Protein 2X49 (pdb70)

InterPro domains:
  IPR001712 Type III secretion system FHIPEP [PF00771] (24-676)
  IPR001712 Type III secretion system FHIPEP [PIRSF005419] (7-684)
  IPR001712 Type III secretion system FHIPEP [PR00949] (31-44)
  IPR001712 Type III secretion system FHIPEP [PR00949] (68-87)
  IPR001712 Type III secretion system FHIPEP [PR00949] (130-146)
  IPR001712 Type III secretion system FHIPEP [PR00949] (149-167)
  IPR001712 Type III secretion system FHIPEP [PR00949] (179-196)
  IPR001712 Type III secretion system FHIPEP [PR00949] (230-244)
  IPR001712 Type III secretion system FHIPEP [PTHR30161] (7-685)
  IPR006302 Type III secretion protein HrcV [TIGR01399] (12-685)
  IPR025505 FHIPEP conserved site [PS00994] (135-158)
  IPR042193 FHIPEP, domain 3 [G3DSA:1.10.8.540] (497-586)
  IPR042194 FHIPEP, domain 1 [G3DSA:3.40.30.60] (357-496)
  IPR042196 FHIPEP, domain 4 [G3DSA:3.40.50.12790] (587-685)

Structure (mmCIF, N/CA/C/O backbone):
data_2X49
#
_entry.id   2X49
#
_cell.length_a   44.991
_cell.length_b   57.413
_cell.length_c   113.870
_cell.angle_alpha   90.00
_cell.angle_beta   90.00
_cell.angle_gamma   90.00
#
_symmetry.space_group_name_H-M   'P 21 21 21'
#
loop_
_entity.id
_entity.type
_entity.pdbx_description
1 polymer 'INVASION PROTEIN INVA'
2 non-polymer 'MERCURY (II) ION'
3 non-polymer 'CALCIUM ION'
4 non-polymer DI(HYDROXYETHYL)ETHER
5 water water
#
loop_
_atom_site.group_PDB
_atom_site.id
_atom_site.type_symbol
_atom_site.label_atom_id
_atom_site.label_alt_id
_atom_site.label_comp_id
_atom_site.label_asym_id
_atom_site.label_entity_id
_atom_site.label_seq_id
_atom_site.pdbx_PDB_ins_code
_atom_site.Cartn_x
_atom_site.Cartn_y
_atom_site.Cartn_z
_atom_site.occupancy
_atom_site.B_iso_or_equiv
_atom_site.auth_seq_id
_atom_site.auth_comp_id
_atom_site.auth_asym_id
_atom_site.auth_atom_id
_atom_site.pdbx_PDB_model_num
ATOM 1 N N . GLY A 1 1 ? 43.013 73.029 14.040 1.00 22.38 353 GLY A N 1
ATOM 2 C CA . GLY A 1 1 ? 42.365 71.699 13.981 1.00 21.86 353 GLY A CA 1
ATOM 3 C C . GLY A 1 1 ? 41.373 71.594 12.852 1.00 21.49 353 GLY A C 1
ATOM 4 O O . GLY A 1 1 ? 40.801 72.570 12.347 1.00 22.75 353 GLY A O 1
ATOM 5 N N . SER A 1 2 ? 41.240 70.360 12.431 1.00 21.06 354 SER A N 1
ATOM 6 C CA . SER A 1 2 ? 40.198 69.959 11.513 1.00 20.41 354 SER A CA 1
ATOM 7 C C . SER A 1 2 ? 39.378 68.875 12.144 1.00 20.02 354 SER A C 1
ATOM 8 O O . SER A 1 2 ? 39.659 68.383 13.226 1.00 19.85 354 SER A O 1
ATOM 11 N N . HIS A 1 3 ? 38.356 68.529 11.395 1.00 19.70 355 HIS A N 1
ATOM 12 C CA . HIS A 1 3 ? 37.355 67.544 11.825 1.00 20.29 355 HIS A CA 1
ATOM 13 C C . HIS A 1 3 ? 38.013 66.208 12.155 1.00 21.17 355 HIS A C 1
ATOM 14 O O . HIS A 1 3 ? 37.551 65.429 13.006 1.00 21.17 355 HIS A O 1
ATOM 21 N N . MET A 1 4 ? 39.125 65.982 11.484 1.00 22.19 356 MET A N 1
ATOM 22 C CA . MET A 1 4 ? 39.828 64.680 11.566 1.00 23.59 356 MET A CA 1
ATOM 23 C C . MET A 1 4 ? 40.214 64.349 12.983 1.00 22.94 356 MET A C 1
ATOM 24 O O . MET A 1 4 ? 40.292 63.187 13.387 1.00 24.20 356 MET A O 1
ATOM 29 N N . THR A 1 5 ? 40.499 65.410 13.712 1.00 22.23 357 THR A N 1
ATOM 30 C CA . THR A 1 5 ? 40.905 65.309 15.119 1.00 22.25 357 THR A CA 1
ATOM 31 C C . THR A 1 5 ? 39.733 65.655 16.020 1.00 22.05 357 THR A C 1
ATOM 32 O O . THR A 1 5 ? 39.448 64.971 16.998 1.00 21.68 357 THR A O 1
ATOM 36 N N . GLU A 1 6 ? 39.041 66.702 15.607 1.00 21.45 358 GLU A N 1
ATOM 37 C CA . GLU A 1 6 ? 38.129 67.466 16.476 1.00 21.75 358 GLU A CA 1
ATOM 38 C C . GLU A 1 6 ? 36.834 66.733 16.799 1.00 22.25 358 GLU A C 1
ATOM 39 O O . GLU A 1 6 ? 36.156 67.054 17.760 1.00 23.41 358 GLU A O 1
ATOM 45 N N . THR A 1 7 ? 36.501 65.747 15.993 1.00 22.01 359 THR A N 1
ATOM 46 C CA . THR A 1 7 ? 35.177 65.112 16.108 1.00 21.99 359 THR A CA 1
ATOM 47 C C . THR A 1 7 ? 35.249 63.701 16.635 1.00 21.88 359 THR A C 1
ATOM 48 O O . THR A 1 7 ? 34.231 63.034 16.817 1.00 21.84 359 THR A O 1
ATOM 52 N N . VAL A 1 8 ? 36.477 63.268 16.881 1.00 20.78 360 VAL A N 1
ATOM 53 C CA . VAL A 1 8 ? 36.745 61.858 17.166 1.00 21.77 360 VAL A CA 1
ATOM 54 C C . VAL A 1 8 ? 37.699 61.629 18.341 1.00 20.21 360 VAL A C 1
ATOM 55 O O . VAL A 1 8 ? 38.809 61.148 18.153 1.00 21.54 360 VAL A O 1
ATOM 59 N N . PRO A 1 9 ? 37.252 61.896 19.562 1.00 20.36 361 PRO A N 1
ATOM 60 C CA . PRO A 1 9 ? 38.190 61.683 20.696 1.00 19.97 361 PRO A CA 1
ATOM 61 C C . PRO A 1 9 ? 38.607 60.271 20.966 1.00 18.06 361 PRO A C 1
ATOM 62 O O . PRO A 1 9 ? 37.907 59.311 20.705 1.00 17.09 361 PRO A O 1
ATOM 66 N N . LEU A 1 10 ? 39.810 60.173 21.462 1.00 17.73 362 LEU A N 1
ATOM 67 C CA . LEU A 1 10 ? 40.353 58.904 21.929 1.00 17.01 362 LEU A CA 1
ATOM 68 C C . LEU A 1 10 ? 39.853 58.697 23.340 1.00 16.78 362 LEU A C 1
ATOM 69 O O . LEU A 1 10 ? 39.680 59.655 24.071 1.00 18.49 362 LEU A O 1
ATOM 74 N N . ILE A 1 11 ? 39.616 57.452 23.727 1.00 15.31 363 ILE A N 1
ATOM 75 C CA . ILE A 1 11 ? 39.151 57.148 25.086 1.00 14.94 363 ILE A CA 1
ATOM 76 C C . ILE A 1 11 ? 40.094 56.116 25.674 1.00 15.92 363 ILE A C 1
ATOM 77 O O . ILE A 1 11 ? 40.442 55.151 25.021 1.00 15.97 363 ILE A O 1
ATOM 82 N N . LEU A 1 12 ? 40.567 56.393 26.879 1.00 16.00 364 LEU A N 1
ATOM 83 C CA . LEU A 1 12 ? 41.322 55.394 27.666 1.00 17.52 364 LEU A CA 1
ATOM 84 C C . LEU A 1 12 ? 40.455 54.942 28.823 1.00 17.27 364 LEU A C 1
ATOM 85 O O . LEU A 1 12 ? 40.042 55.735 29.638 1.00 17.97 364 LEU A O 1
ATOM 90 N N . LEU A 1 13 ? 40.144 53.672 28.847 1.00 15.96 365 LEU A N 1
ATOM 91 C CA . LEU A 1 13 ? 39.437 53.085 30.020 1.00 16.48 365 LEU A CA 1
ATOM 92 C C . LEU A 1 13 ? 40.552 52.718 31.006 1.00 16.43 365 LEU A C 1
ATOM 93 O O . LEU A 1 13 ? 41.498 52.045 30.674 1.00 17.89 365 LEU A O 1
ATOM 98 N N . VAL A 1 14 ? 40.403 53.222 32.224 1.00 16.47 366 VAL A N 1
ATOM 99 C CA . VAL A 1 14 ? 41.387 53.072 33.305 1.00 17.65 366 VAL A CA 1
ATOM 100 C C . VAL A 1 14 ? 40.709 52.522 34.562 1.00 16.79 366 VAL A C 1
ATOM 101 O O . VAL A 1 14 ? 39.512 52.606 34.719 1.00 16.98 366 VAL A O 1
ATOM 105 N N . PRO A 1 15 ? 41.511 51.945 35.451 1.00 16.17 367 PRO A N 1
ATOM 106 C CA . PRO A 1 15 ? 40.909 51.528 36.714 1.00 16.20 367 PRO A CA 1
ATOM 107 C C . PRO A 1 15 ? 40.522 52.711 37.577 1.00 15.39 367 PRO A C 1
ATOM 108 O O . PRO A 1 15 ? 41.247 53.655 37.705 1.00 16.72 367 PRO A O 1
ATOM 112 N N . LYS A 1 16 ? 39.345 52.591 38.152 1.00 17.42 368 LYS A N 1
ATOM 113 C CA . LYS A 1 16 ? 38.836 53.575 39.107 1.00 17.28 368 LYS A CA 1
ATOM 114 C C . LYS A 1 16 ? 39.878 53.895 40.174 1.00 17.18 368 LYS A C 1
ATOM 115 O O . LYS A 1 16 ? 40.096 55.053 40.537 1.00 16.15 368 LYS A O 1
ATOM 121 N N . SER A 1 17 ? 40.569 52.843 40.578 1.00 18.02 369 SER A N 1
ATOM 122 C CA . SER A 1 17 ? 41.615 52.924 41.614 1.00 17.99 369 SER A CA 1
ATOM 123 C C . SER A 1 17 ? 42.848 53.704 41.226 1.00 17.08 369 SER A C 1
ATOM 124 O O . SER A 1 17 ? 43.647 54.043 42.095 1.00 18.35 369 SER A O 1
ATOM 127 N N . ARG A 1 18 ? 43.023 53.941 39.926 1.00 16.86 370 ARG A N 1
ATOM 128 C CA . ARG A 1 18 ? 44.205 54.656 39.405 1.00 16.24 370 ARG A CA 1
ATOM 129 C C . ARG A 1 18 ? 43.877 56.024 38.811 1.00 16.79 370 ARG A C 1
ATOM 130 O O . ARG A 1 18 ? 44.759 56.794 38.467 1.00 16.73 370 ARG A O 1
ATOM 138 N N . ARG A 1 19 ? 42.591 56.310 38.688 1.00 16.38 371 ARG A N 1
ATOM 139 C CA . ARG A 1 19 ? 42.121 57.506 37.940 1.00 17.74 371 ARG A CA 1
ATOM 140 C C . ARG A 1 19 ? 42.723 58.797 38.481 1.00 16.98 371 ARG A C 1
ATOM 141 O O . ARG A 1 19 ? 43.230 59.657 37.715 1.00 17.75 371 ARG A O 1
ATOM 149 N N . GLU A 1 20 ? 42.680 58.948 39.791 1.00 16.94 372 GLU A N 1
ATOM 150 C CA . GLU A 1 20 ? 43.123 60.214 40.408 1.00 16.52 372 GLU A CA 1
ATOM 151 C C . GLU A 1 20 ? 44.627 60.397 40.136 1.00 16.59 372 GLU A C 1
ATOM 152 O O . GLU A 1 20 ? 45.092 61.480 39.812 1.00 16.08 372 GLU A O 1
ATOM 158 N N . ASP A 1 21 ? 45.372 59.320 40.284 1.00 16.11 373 ASP A N 1
ATOM 159 C CA . ASP A 1 21 ? 46.837 59.365 40.061 1.00 16.21 373 ASP A CA 1
ATOM 160 C C . ASP A 1 21 ? 47.212 59.674 38.612 1.00 16.21 373 ASP A C 1
ATOM 161 O O . ASP A 1 21 ? 48.160 60.374 38.370 1.00 17.69 373 ASP A O 1
ATOM 166 N N . LEU A 1 22 ? 46.374 59.221 37.688 1.00 17.09 374 LEU A N 1
ATOM 167 C CA . LEU A 1 22 ? 46.623 59.388 36.239 1.00 15.34 374 LEU A CA 1
ATOM 168 C C . LEU A 1 22 ? 46.264 60.800 35.827 1.00 17.77 374 LEU A C 1
ATOM 169 O O . LEU A 1 22 ? 46.953 61.444 35.027 1.00 18.61 374 LEU A O 1
ATOM 174 N N . GLU A 1 23 ? 45.280 61.337 36.489 1.00 17.39 375 GLU A N 1
ATOM 175 C CA . GLU A 1 23 ? 45.020 62.772 36.394 1.00 17.72 375 GLU A CA 1
ATOM 176 C C . GLU A 1 23 ? 46.162 63.626 36.909 1.00 17.71 375 GLU A C 1
ATOM 177 O O . GLU A 1 23 ? 46.540 64.649 36.322 1.00 17.47 375 GLU A O 1
ATOM 183 N N . LYS A 1 24 ? 46.688 63.245 38.067 1.00 17.08 376 LYS A N 1
ATOM 184 C CA . LYS A 1 24 ? 47.761 64.035 38.670 1.00 17.57 376 LYS A CA 1
ATOM 185 C C . LYS A 1 24 ? 49.002 64.006 37.821 1.00 16.50 376 LYS A C 1
ATOM 186 O O . LYS A 1 24 ? 49.762 64.967 37.781 1.00 17.10 376 LYS A O 1
ATOM 192 N N . ALA A 1 25 ? 49.172 62.869 37.172 1.00 17.18 377 ALA A N 1
ATOM 193 C CA . ALA A 1 25 ? 50.358 62.617 36.306 1.00 17.03 377 ALA A CA 1
ATOM 194 C C . ALA A 1 25 ? 50.186 63.263 34.934 1.00 16.92 377 ALA A C 1
ATOM 195 O O . ALA A 1 25 ? 51.091 63.317 34.129 1.00 17.28 377 ALA A O 1
ATOM 197 N N . GLN A 1 26 ? 49.020 63.817 34.730 1.00 16.88 378 GLN A N 1
ATOM 198 C CA . GLN A 1 26 ? 48.646 64.460 33.452 1.00 17.84 378 GLN A CA 1
ATOM 199 C C . GLN A 1 26 ? 48.834 63.538 32.251 1.00 17.43 378 GLN A C 1
ATOM 200 O O . GLN A 1 26 ? 49.351 63.954 31.182 1.00 16.64 378 GLN A O 1
ATOM 206 N N . LEU A 1 27 ? 48.392 62.315 32.432 1.00 18.17 379 LEU A N 1
ATOM 207 C CA . LEU A 1 27 ? 48.436 61.271 31.386 1.00 20.11 379 LEU A CA 1
ATOM 208 C C . LEU A 1 27 ? 47.960 61.804 30.047 1.00 19.75 379 LEU A C 1
ATOM 209 O O . LEU A 1 27 ? 48.642 61.660 29.029 1.00 18.85 379 LEU A O 1
ATOM 214 N N . ALA A 1 28 ? 46.776 62.376 30.048 1.00 19.38 380 ALA A N 1
ATOM 215 C CA . ALA A 1 28 ? 46.119 62.726 28.752 1.00 18.35 380 ALA A CA 1
ATOM 216 C C . ALA A 1 28 ? 46.905 63.792 28.025 1.00 18.78 380 ALA A C 1
ATOM 217 O O . ALA A 1 28 ? 47.192 63.705 26.805 1.00 17.69 380 ALA A O 1
ATOM 219 N N . GLU A 1 29 ? 47.330 64.765 28.801 1.00 19.15 381 GLU A N 1
ATOM 220 C CA . GLU A 1 29 ? 47.966 65.985 28.267 1.00 20.56 381 GLU A CA 1
ATOM 221 C C . GLU A 1 29 ? 49.359 65.636 27.776 1.00 21.18 381 GLU A C 1
ATOM 222 O O . GLU A 1 29 ? 49.797 66.076 26.708 1.00 21.09 381 GLU A O 1
ATOM 228 N N . ARG A 1 30 ? 49.998 64.757 28.533 1.00 19.88 382 ARG A N 1
ATOM 229 C CA . ARG A 1 30 ? 51.387 64.368 28.231 1.00 21.14 382 ARG A CA 1
ATOM 230 C C . ARG A 1 30 ? 51.451 63.432 27.005 1.00 19.97 382 ARG A C 1
ATOM 231 O O . ARG A 1 30 ? 52.379 63.496 26.180 1.00 20.28 382 ARG A O 1
ATOM 239 N N . LEU A 1 31 ? 50.443 62.585 26.878 1.00 18.65 383 LEU A N 1
ATOM 240 C CA . LEU A 1 31 ? 50.297 61.728 25.679 1.00 19.24 383 LEU A CA 1
ATOM 241 C C . LEU A 1 31 ? 50.246 62.604 24.439 1.00 19.08 383 LEU A C 1
ATOM 242 O O . LEU A 1 31 ? 50.932 62.344 23.425 1.00 18.19 383 LEU A O 1
ATOM 247 N N . ARG A 1 32 ? 49.437 63.642 24.524 1.00 17.87 384 ARG A N 1
ATOM 248 C CA . ARG A 1 32 ? 49.204 64.529 23.358 1.00 17.20 384 ARG A CA 1
ATOM 249 C C . ARG A 1 32 ? 50.432 65.336 23.053 1.00 16.90 384 ARG A C 1
ATOM 250 O O . ARG A 1 32 ? 50.848 65.427 21.894 1.00 16.91 384 ARG A O 1
ATOM 258 N N . SER A 1 33 ? 51.062 65.875 24.072 1.00 16.89 385 SER A N 1
ATOM 259 C CA . SER A 1 33 ? 52.204 66.748 23.822 1.00 16.67 385 SER A CA 1
ATOM 260 C C . SER A 1 33 ? 53.388 65.965 23.314 1.00 16.27 385 SER A C 1
ATOM 261 O O . SER A 1 33 ? 54.093 66.387 22.376 1.00 14.89 385 SER A O 1
ATOM 264 N N . GLN A 1 34 ? 53.613 64.811 23.925 1.00 14.89 386 GLN A N 1
ATOM 265 C CA . GLN A 1 34 ? 54.782 63.965 23.575 1.00 15.33 386 GLN A CA 1
ATOM 266 C C . GLN A 1 34 ? 54.627 63.355 22.180 1.00 13.15 386 GLN A C 1
ATOM 267 O O . GLN A 1 34 ? 55.605 63.227 21.438 1.00 14.19 386 GLN A O 1
ATOM 273 N N . PHE A 1 35 ? 53.393 63.015 21.810 1.00 13.73 387 PHE A N 1
ATOM 274 C CA . PHE A 1 35 ? 53.162 62.376 20.532 1.00 14.23 387 PHE A CA 1
ATOM 275 C C . PHE A 1 35 ? 53.504 63.381 19.458 1.00 15.28 387 PHE A C 1
ATOM 276 O O . PHE A 1 35 ? 54.109 63.056 18.454 1.00 15.21 387 PHE A O 1
ATOM 284 N N . PHE A 1 36 ? 53.106 64.610 19.698 1.00 15.15 388 PHE A N 1
ATOM 285 C CA . PHE A 1 36 ? 53.387 65.744 18.752 1.00 16.28 388 PHE A CA 1
ATOM 286 C C . PHE A 1 36 ? 54.894 65.931 18.565 1.00 16.47 388 PHE A C 1
ATOM 287 O O . PHE A 1 36 ? 55.425 66.089 17.447 1.00 16.49 388 PHE A O 1
ATOM 295 N N . ILE A 1 37 ? 55.590 65.862 19.668 1.00 14.36 389 ILE A N 1
ATOM 296 C CA . ILE A 1 37 ? 57.069 66.004 19.641 1.00 14.44 389 ILE A CA 1
ATOM 297 C C . ILE A 1 37 ? 57.686 64.898 18.833 1.00 14.03 389 ILE A C 1
ATOM 298 O O . ILE A 1 37 ? 58.536 65.099 17.966 1.00 14.11 389 ILE A O 1
ATOM 303 N N . ASP A 1 38 ? 57.185 63.708 19.106 1.00 13.68 390 ASP A N 1
ATOM 304 C CA . ASP A 1 38 ? 57.812 62.447 18.644 1.00 14.38 390 ASP A CA 1
ATOM 305 C C . ASP A 1 38 ? 57.524 62.157 17.177 1.00 14.83 390 ASP A C 1
ATOM 306 O O . ASP A 1 38 ? 58.347 61.573 16.473 1.00 17.64 390 ASP A O 1
ATOM 311 N N . TYR A 1 39 ? 56.340 62.533 16.741 1.00 15.14 391 TYR A N 1
ATOM 312 C CA . TYR A 1 39 ? 55.836 62.157 15.402 1.00 16.59 391 TYR A CA 1
ATOM 313 C C . TYR A 1 39 ? 55.454 63.316 14.485 1.00 16.37 391 TYR A C 1
ATOM 314 O O . TYR A 1 39 ? 55.296 63.117 13.254 1.00 16.22 391 TYR A O 1
ATOM 323 N N . GLY A 1 40 ? 55.290 64.490 15.044 1.00 16.37 392 GLY A N 1
ATOM 324 C CA . GLY A 1 40 ? 55.029 65.696 14.273 1.00 17.75 392 GLY A CA 1
ATOM 325 C C . GLY A 1 40 ? 53.604 65.946 13.885 1.00 19.32 392 GLY A C 1
ATOM 326 O O . GLY A 1 40 ? 53.314 66.833 13.081 1.00 20.34 392 GLY A O 1
ATOM 327 N N . VAL A 1 41 ? 52.727 65.170 14.472 1.00 18.89 393 VAL A N 1
ATOM 328 C CA . VAL A 1 41 ? 51.275 65.359 14.250 1.00 18.92 393 VAL A CA 1
ATOM 329 C C . VAL A 1 41 ? 50.510 65.341 15.556 1.00 18.11 393 VAL A C 1
ATOM 330 O O . VAL A 1 41 ? 50.953 64.851 16.593 1.00 20.25 393 VAL A O 1
ATOM 334 N N . ARG A 1 42 ? 49.323 65.892 15.476 1.00 17.94 394 ARG A N 1
ATOM 335 C CA . ARG A 1 42 ? 48.494 66.109 16.661 1.00 18.47 394 ARG A CA 1
ATOM 336 C C . ARG A 1 42 ? 47.488 64.999 16.819 1.00 18.26 394 ARG A C 1
ATOM 337 O O . ARG A 1 42 ? 46.876 64.548 15.850 1.00 19.49 394 ARG A O 1
ATOM 345 N N . LEU A 1 43 ? 47.379 64.515 18.051 1.00 16.25 395 LEU A N 1
ATOM 346 C CA . LEU A 1 43 ? 46.265 63.594 18.363 1.00 15.73 395 LEU A CA 1
ATOM 347 C C . LEU A 1 43 ? 44.967 64.304 18.651 1.00 16.12 395 LEU A C 1
ATOM 348 O O . LEU A 1 43 ? 44.959 65.471 18.986 1.00 16.55 395 LEU A O 1
ATOM 353 N N . PRO A 1 44 ? 43.839 63.577 18.548 1.00 15.58 396 PRO A N 1
ATOM 354 C CA . PRO A 1 44 ? 42.593 64.105 19.070 1.00 15.78 396 PRO A CA 1
ATOM 355 C C . PRO A 1 44 ? 42.654 64.242 20.573 1.00 15.45 396 PRO A C 1
ATOM 356 O O . PRO A 1 44 ? 43.604 63.808 21.215 1.00 16.67 396 PRO A O 1
ATOM 360 N N . GLU A 1 45 ? 41.624 64.853 21.086 1.00 15.03 397 GLU A N 1
ATOM 361 C CA . GLU A 1 45 ? 41.423 64.904 22.559 1.00 16.33 397 GLU A CA 1
ATOM 362 C C . GLU A 1 45 ? 41.364 63.506 23.118 1.00 17.20 397 GLU A C 1
ATOM 363 O O . GLU A 1 45 ? 41.017 62.528 22.451 1.00 18.23 397 GLU A O 1
ATOM 369 N N . VAL A 1 46 ? 41.887 63.395 24.325 1.00 17.70 398 VAL A N 1
ATOM 370 C CA . VAL A 1 46 ? 41.966 62.140 25.045 1.00 17.70 398 VAL A CA 1
ATOM 371 C C . VAL A 1 46 ? 41.125 62.232 26.298 1.00 16.86 398 VAL A C 1
ATOM 372 O O . VAL A 1 46 ? 41.309 63.100 27.124 1.00 18.93 398 VAL A O 1
ATOM 376 N N . LEU A 1 47 ? 40.125 61.384 26.346 1.00 16.58 399 LEU A N 1
ATOM 377 C CA . LEU A 1 47 ? 39.177 61.292 27.480 1.00 14.72 399 LEU A CA 1
ATOM 378 C C . LEU A 1 47 ? 39.519 60.058 28.317 1.00 16.07 399 LEU A C 1
ATOM 379 O O . LEU A 1 47 ? 39.818 58.982 27.803 1.00 16.33 399 LEU A O 1
ATOM 384 N N . LEU A 1 48 ? 39.511 60.240 29.612 1.00 15.68 400 LEU A N 1
ATOM 385 C CA . LEU A 1 48 ? 39.606 59.095 30.564 1.00 16.53 400 LEU A CA 1
ATOM 386 C C . LEU A 1 48 ? 38.219 58.712 31.054 1.00 16.23 400 LEU A C 1
ATOM 387 O O . LEU A 1 48 ? 37.371 59.561 31.383 1.00 15.92 400 LEU A O 1
ATOM 392 N N . ARG A 1 49 ? 38.011 57.406 31.114 1.00 15.35 401 ARG A N 1
ATOM 393 C CA . ARG A 1 49 ? 36.756 56.816 31.596 1.00 15.88 401 ARG A CA 1
ATOM 394 C C . ARG A 1 49 ? 37.076 55.641 32.507 1.00 15.39 401 ARG A C 1
ATOM 395 O O . ARG A 1 49 ? 38.011 54.916 32.249 1.00 14.90 401 ARG A O 1
ATOM 403 N N . ASP A 1 50 ? 36.368 55.493 33.611 1.00 15.63 402 ASP A N 1
ATOM 404 C CA . ASP A 1 50 ? 36.647 54.326 34.456 1.00 15.50 402 ASP A CA 1
ATOM 405 C C . ASP A 1 50 ? 36.077 53.079 33.777 1.00 15.42 402 ASP A C 1
ATOM 406 O O . ASP A 1 50 ? 34.958 53.055 33.346 1.00 17.92 402 ASP A O 1
ATOM 411 N N . GLY A 1 51 ? 36.904 52.060 33.667 1.00 15.47 403 GLY A N 1
ATOM 412 C CA . GLY A 1 51 ? 36.492 50.792 33.045 1.00 16.35 403 GLY A CA 1
ATOM 413 C C . GLY A 1 51 ? 35.998 49.763 34.022 1.00 16.74 403 GLY A C 1
ATOM 414 O O . GLY A 1 51 ? 36.683 49.318 34.913 1.00 16.74 403 GLY A O 1
ATOM 415 N N . GLU A 1 52 ? 34.765 49.364 33.782 1.00 17.80 404 GLU A N 1
ATOM 416 C CA . GLU A 1 52 ? 34.144 48.317 34.562 1.00 19.02 404 GLU A CA 1
ATOM 417 C C . GLU A 1 52 ? 34.991 47.050 34.545 1.00 18.29 404 GLU A C 1
ATOM 418 O O . GLU A 1 52 ? 35.439 46.574 33.516 1.00 19.27 404 GLU A O 1
ATOM 424 N N . GLY A 1 53 ? 35.222 46.536 35.731 1.00 17.03 405 GLY A N 1
ATOM 425 C CA . GLY A 1 53 ? 35.919 45.267 35.905 1.00 17.57 405 GLY A CA 1
ATOM 426 C C . GLY A 1 53 ? 37.414 45.207 35.717 1.00 16.76 405 GLY A C 1
ATOM 427 O O . GLY A 1 53 ? 38.034 44.147 35.851 1.00 16.87 405 GLY A O 1
ATOM 428 N N . LEU A 1 54 ? 38.003 46.345 35.386 1.00 14.92 406 LEU A N 1
ATOM 429 C CA . LEU A 1 54 ? 39.463 46.401 35.214 1.00 15.54 406 LEU A CA 1
ATOM 430 C C . LEU A 1 54 ? 40.181 46.173 36.505 1.00 15.16 406 LEU A C 1
ATOM 431 O O . LEU A 1 54 ? 39.814 46.756 37.520 1.00 15.49 406 LEU A O 1
ATOM 436 N N . ASP A 1 55 ? 41.236 45.340 36.450 1.00 14.43 407 ASP A N 1
ATOM 437 C CA . ASP A 1 55 ? 42.180 45.212 37.580 1.00 14.79 407 ASP A CA 1
ATOM 438 C C . ASP A 1 55 ? 43.020 46.453 37.667 1.00 14.83 407 ASP A C 1
ATOM 439 O O . ASP A 1 55 ? 42.855 47.405 36.892 1.00 15.04 407 ASP A O 1
ATOM 444 N N . ASP A 1 56 ? 43.866 46.480 38.676 1.00 15.04 408 ASP A N 1
ATOM 445 C CA . ASP A 1 56 ? 44.561 47.753 39.002 1.00 14.59 408 ASP A CA 1
ATOM 446 C C . ASP A 1 56 ? 45.677 48.140 38.022 1.00 14.13 408 ASP A C 1
ATOM 447 O O . ASP A 1 56 ? 46.301 49.204 38.100 1.00 13.05 408 ASP A O 1
ATOM 452 N N . ASN A 1 57 ? 45.935 47.235 37.083 1.00 13.82 409 ASN A N 1
ATOM 453 C CA . ASN A 1 57 ? 47.123 47.321 36.212 1.00 13.16 409 ASN A CA 1
ATOM 454 C C . ASN A 1 57 ? 46.777 47.123 34.738 1.00 14.45 409 ASN A C 1
ATOM 455 O O . ASN A 1 57 ? 47.537 46.575 33.959 1.00 17.06 409 ASN A O 1
ATOM 460 N N . SER A 1 58 ? 45.568 47.517 34.423 1.00 14.63 410 SER A N 1
ATOM 461 C CA . SER A 1 58 ? 45.061 47.392 33.020 1.00 15.87 410 SER A CA 1
ATOM 462 C C . SER A 1 58 ? 44.543 48.706 32.469 1.00 16.33 410 SER A C 1
ATOM 463 O O . SER A 1 58 ? 43.918 49.496 33.173 1.00 16.05 410 SER A O 1
ATOM 466 N N . ILE A 1 59 ? 44.729 48.896 31.169 1.00 16.18 411 ILE A N 1
ATOM 467 C CA . ILE A 1 59 ? 44.236 50.087 30.428 1.00 17.27 411 ILE A CA 1
ATOM 468 C C . ILE A 1 59 ? 43.697 49.628 29.097 1.00 16.95 411 ILE A C 1
ATOM 469 O O . ILE A 1 59 ? 44.263 48.738 28.506 1.00 16.32 411 ILE A O 1
ATOM 474 N N . VAL A 1 60 ? 42.559 50.157 28.684 1.00 14.80 412 VAL A N 1
ATOM 475 C CA . VAL A 1 60 ? 42.044 49.935 27.322 1.00 15.37 412 VAL A CA 1
ATOM 476 C C . VAL A 1 60 ? 41.962 51.190 26.492 1.00 13.74 412 VAL A C 1
ATOM 477 O O . VAL A 1 60 ? 41.482 52.254 26.884 1.00 15.05 412 VAL A O 1
ATOM 481 N N . LEU A 1 61 ? 42.442 51.043 25.271 1.00 14.59 413 LEU A N 1
ATOM 482 C CA . LEU A 1 61 ? 42.363 52.124 24.292 1.00 13.95 413 LEU A CA 1
ATOM 483 C C . LEU A 1 61 ? 41.209 51.879 23.346 1.00 13.01 413 LEU A C 1
ATOM 484 O O . LEU A 1 61 ? 41.150 50.861 22.683 1.00 12.90 413 LEU A O 1
ATOM 489 N N . LEU A 1 62 ? 40.325 52.866 23.261 1.00 13.82 414 LEU A N 1
ATOM 490 C CA . LEU A 1 62 ? 39.235 52.903 22.285 1.00 14.73 414 LEU A CA 1
ATOM 491 C C . LEU A 1 62 ? 39.496 54.006 21.267 1.00 15.00 414 LEU A C 1
ATOM 492 O O . LEU A 1 62 ? 39.835 55.152 21.562 1.00 15.24 414 LEU A O 1
ATOM 497 N N . ILE A 1 63 ? 39.368 53.588 20.023 1.00 15.55 415 ILE A N 1
ATOM 498 C CA . ILE A 1 63 ? 39.352 54.498 18.884 1.00 18.13 415 ILE A CA 1
ATOM 499 C C . ILE A 1 63 ? 37.994 54.336 18.207 1.00 18.50 415 ILE A C 1
ATOM 500 O O . ILE A 1 63 ? 37.515 53.238 17.901 1.00 17.28 415 ILE A O 1
ATOM 505 N N . ASN A 1 64 ? 37.312 55.446 18.051 1.00 21.06 416 ASN A N 1
ATOM 506 C CA . ASN A 1 64 ? 35.953 55.435 17.514 1.00 21.89 416 ASN A CA 1
ATOM 507 C C . ASN A 1 64 ? 35.023 54.662 18.404 1.00 21.53 416 ASN A C 1
ATOM 508 O O . ASN A 1 64 ? 34.067 54.000 17.970 1.00 21.04 416 ASN A O 1
ATOM 513 N N . GLU A 1 65 ? 35.353 54.730 19.678 1.00 21.77 417 GLU A N 1
ATOM 514 C CA . GLU A 1 65 ? 34.549 54.098 20.735 1.00 22.22 417 GLU A CA 1
ATOM 515 C C . GLU A 1 65 ? 34.589 52.572 20.642 1.00 21.41 417 GLU A C 1
ATOM 516 O O . GLU A 1 65 ? 33.828 51.850 21.286 1.00 21.53 417 GLU A O 1
ATOM 522 N N . ILE A 1 66 ? 35.505 52.106 19.804 1.00 19.35 418 ILE A N 1
ATOM 523 C CA . ILE A 1 66 ? 35.724 50.655 19.652 1.00 18.97 418 ILE A CA 1
ATOM 524 C C . ILE A 1 66 ? 37.018 50.216 20.320 1.00 18.47 418 ILE A C 1
ATOM 525 O O . ILE A 1 66 ? 37.996 50.871 20.197 1.00 17.21 418 ILE A O 1
ATOM 530 N N . ARG A 1 67 ? 36.986 49.134 21.074 1.00 19.04 419 ARG A N 1
ATOM 531 C CA . ARG A 1 67 ? 38.202 48.633 21.731 1.00 20.61 419 ARG A CA 1
ATOM 532 C C . ARG A 1 67 ? 39.202 48.247 20.671 1.00 20.62 419 ARG A C 1
ATOM 533 O O . ARG A 1 67 ? 38.899 47.475 19.767 1.00 21.24 419 ARG A O 1
ATOM 541 N N . VAL A 1 68 ? 40.391 48.796 20.803 1.00 19.84 420 VAL A N 1
ATOM 542 C CA . VAL A 1 68 ? 41.520 48.537 19.873 1.00 20.82 420 VAL A CA 1
ATOM 543 C C . VAL A 1 68 ? 42.585 47.650 20.500 1.00 20.87 420 VAL A C 1
ATOM 544 O O . VAL A 1 68 ? 43.089 46.684 19.918 1.00 22.04 420 VAL A O 1
ATOM 548 N N . GLU A 1 69 ? 42.906 47.993 21.726 1.00 20.66 421 GLU A N 1
ATOM 549 C CA . GLU A 1 69 ? 43.895 47.215 22.499 1.00 21.40 421 GLU A CA 1
ATOM 550 C C . GLU A 1 69 ? 43.707 47.367 23.974 1.00 19.74 421 GLU A C 1
ATOM 551 O O . GLU A 1 69 ? 43.347 48.424 24.453 1.00 18.62 421 GLU A O 1
ATOM 557 N N . GLN A 1 70 ? 44.000 46.299 24.677 1.00 19.75 422 GLN A N 1
ATOM 558 C CA . GLN A 1 70 ? 44.072 46.339 26.142 1.00 19.65 422 GLN A CA 1
ATOM 559 C C . GLN A 1 70 ? 45.527 46.096 26.508 1.00 19.51 422 GLN A C 1
ATOM 560 O O . GLN A 1 70 ? 46.141 45.076 26.094 1.00 20.82 422 GLN A O 1
ATOM 566 N N . PHE A 1 71 ? 46.026 47.015 27.326 1.00 17.42 423 PHE A N 1
ATOM 567 C CA . PHE A 1 71 ? 47.411 47.028 27.808 1.00 19.11 423 PHE A CA 1
ATOM 568 C C . PHE A 1 71 ? 47.475 46.644 29.279 1.00 18.44 423 PHE A C 1
ATOM 569 O O . PHE A 1 71 ? 46.633 46.981 30.087 1.00 19.18 423 PHE A O 1
ATOM 577 N N . THR A 1 72 ? 48.528 45.952 29.623 1.00 17.78 424 THR A N 1
ATOM 578 C CA . THR A 1 72 ? 48.863 45.692 31.022 1.00 18.26 424 THR A CA 1
ATOM 579 C C . THR A 1 72 ? 50.084 46.526 31.406 1.00 19.49 424 THR A C 1
ATOM 580 O O . THR A 1 72 ? 51.106 46.441 30.772 1.00 21.13 424 THR A O 1
ATOM 584 N N . VAL A 1 73 ? 49.901 47.390 32.390 1.00 18.28 425 VAL A N 1
ATOM 585 C CA . VAL A 1 73 ? 50.928 48.262 32.892 1.00 19.54 425 VAL A CA 1
ATOM 586 C C . VAL A 1 73 ? 50.982 48.078 34.405 1.00 17.00 425 VAL A C 1
ATOM 587 O O . VAL A 1 73 ? 50.008 48.375 35.062 1.00 19.36 425 VAL A O 1
ATOM 591 N N . TYR A 1 74 ? 52.099 47.592 34.920 1.00 17.35 426 TYR A N 1
ATOM 592 C CA . TYR A 1 74 ? 52.289 47.444 36.395 1.00 16.64 426 TYR A CA 1
ATOM 593 C C . TYR A 1 74 ? 52.817 48.743 36.936 1.00 16.96 426 TYR A C 1
ATOM 594 O O . TYR A 1 74 ? 54.010 48.970 37.085 1.00 17.18 426 TYR A O 1
ATOM 603 N N . PHE A 1 75 ? 51.876 49.589 37.311 1.00 16.64 427 PHE A N 1
ATOM 604 C CA . PHE A 1 75 ? 52.127 50.981 37.714 1.00 16.51 427 PHE A CA 1
ATOM 605 C C . PHE A 1 75 ? 53.131 51.122 38.854 1.00 17.09 427 PHE A C 1
ATOM 606 O O . PHE A 1 75 ? 53.873 52.114 38.933 1.00 19.02 427 PHE A O 1
ATOM 614 N N . ASP A 1 76 ? 53.158 50.125 39.708 1.00 17.58 428 ASP A N 1
ATOM 615 C CA . ASP A 1 76 ? 54.008 50.161 40.920 1.00 17.54 428 ASP A CA 1
ATOM 616 C C . ASP A 1 76 ? 55.358 49.430 40.730 1.00 17.75 428 ASP A C 1
ATOM 617 O O . ASP A 1 76 ? 56.162 49.349 41.655 1.00 18.44 428 ASP A O 1
ATOM 622 N N . LEU A 1 77 ? 55.584 48.906 39.516 1.00 16.32 429 LEU A N 1
ATOM 623 C CA . LEU A 1 77 ? 56.814 48.105 39.182 1.00 17.88 429 LEU A CA 1
ATOM 624 C C . LEU A 1 77 ? 57.601 48.806 38.055 1.00 16.64 429 LEU A C 1
ATOM 625 O O . LEU A 1 77 ? 57.228 49.862 37.580 1.00 16.45 429 LEU A O 1
ATOM 630 N N . MET A 1 78 ? 58.706 48.163 37.684 1.00 17.15 430 MET A N 1
ATOM 631 C CA . MET A 1 78 ? 59.633 48.606 36.645 1.00 17.88 430 MET A CA 1
ATOM 632 C C . MET A 1 78 ? 59.731 47.545 35.567 1.00 18.07 430 MET A C 1
ATOM 633 O O . MET A 1 78 ? 59.895 46.372 35.838 1.00 17.57 430 MET A O 1
ATOM 638 N N . ARG A 1 79 ? 59.751 47.984 34.318 1.00 18.28 431 ARG A N 1
ATOM 639 C CA . ARG A 1 79 ? 59.926 47.026 33.226 1.00 18.11 431 ARG A CA 1
ATOM 640 C C . ARG A 1 79 ? 61.375 46.825 32.842 1.00 17.42 431 ARG A C 1
ATOM 641 O O . ARG A 1 79 ? 62.110 47.800 32.659 1.00 18.59 431 ARG A O 1
ATOM 649 N N . VAL A 1 80 ? 61.745 45.553 32.698 1.00 16.94 432 VAL A N 1
ATOM 650 C CA . VAL A 1 80 ? 63.084 45.127 32.204 1.00 16.07 432 VAL A CA 1
ATOM 651 C C . VAL A 1 80 ? 63.000 44.986 30.703 1.00 15.88 432 VAL A C 1
ATOM 652 O O . VAL A 1 80 ? 62.534 44.006 30.150 1.00 16.73 432 VAL A O 1
ATOM 656 N N . VAL A 1 81 ? 63.520 45.994 30.033 1.00 15.32 433 VAL A N 1
ATOM 657 C CA . VAL A 1 81 ? 63.398 46.080 28.534 1.00 15.95 433 VAL A CA 1
ATOM 658 C C . VAL A 1 81 ? 64.160 44.985 27.811 1.00 16.02 433 VAL A C 1
ATOM 659 O O . VAL A 1 81 ? 63.639 44.343 26.906 1.00 16.46 433 VAL A O 1
ATOM 663 N N . ASN A 1 82 ? 65.389 44.759 28.235 1.00 16.15 434 ASN A N 1
ATOM 664 C CA . ASN A 1 82 ? 66.272 43.733 27.651 1.00 16.37 434 ASN A CA 1
ATOM 665 C C . ASN A 1 82 ? 66.417 42.515 28.559 1.00 16.33 434 ASN A C 1
ATOM 666 O O . ASN A 1 82 ? 67.489 41.971 28.784 1.00 17.51 434 ASN A O 1
ATOM 671 N N . TYR A 1 83 ? 65.272 42.061 29.025 1.00 16.15 435 TYR A N 1
ATOM 672 C CA . TYR A 1 83 ? 65.208 40.840 29.872 1.00 16.16 435 TYR A CA 1
ATOM 673 C C . TYR A 1 83 ? 65.900 39.618 29.256 1.00 17.03 435 TYR A C 1
ATOM 674 O O . TYR A 1 83 ? 65.922 39.409 28.043 1.00 16.96 435 TYR A O 1
ATOM 683 N N . SER A 1 84 ? 66.513 38.849 30.138 1.00 18.12 436 SER A N 1
ATOM 684 C CA . SER A 1 84 ? 66.899 37.464 29.869 1.00 20.09 436 SER A CA 1
ATOM 685 C C . SER A 1 84 ? 66.663 36.558 31.068 1.00 20.45 436 SER A C 1
ATOM 686 O O . SER A 1 84 ? 66.498 37.003 32.205 1.00 20.31 436 SER A O 1
ATOM 689 N N . ASP A 1 85 ? 66.629 35.287 30.730 1.00 22.95 437 ASP A N 1
ATOM 690 C CA . ASP A 1 85 ? 66.247 34.188 31.656 1.00 23.81 437 ASP A CA 1
ATOM 691 C C . ASP A 1 85 ? 67.258 34.106 32.775 1.00 23.59 437 ASP A C 1
ATOM 692 O O . ASP A 1 85 ? 67.038 33.508 33.833 1.00 23.58 437 ASP A O 1
ATOM 697 N N . GLU A 1 86 ? 68.391 34.722 32.503 1.00 22.61 438 GLU A N 1
ATOM 698 C CA . GLU A 1 86 ? 69.455 34.798 33.492 1.00 21.90 438 GLU A CA 1
ATOM 699 C C . GLU A 1 86 ? 68.935 35.420 34.792 1.00 20.82 438 GLU A C 1
ATOM 700 O O . GLU A 1 86 ? 69.416 35.136 35.903 1.00 20.42 438 GLU A O 1
ATOM 706 N N . VAL A 1 87 ? 67.892 36.212 34.637 1.00 19.15 439 VAL A N 1
ATOM 707 C CA . VAL A 1 87 ? 67.327 36.976 35.769 1.00 19.29 439 VAL A CA 1
ATOM 708 C C . VAL A 1 87 ? 66.788 36.025 36.835 1.00 18.63 439 VAL A C 1
ATOM 709 O O . VAL A 1 87 ? 66.916 36.250 38.032 1.00 19.44 439 VAL A O 1
ATOM 713 N N . VAL A 1 88 ? 66.189 34.941 36.375 1.00 17.41 440 VAL A N 1
ATOM 714 C CA . VAL A 1 88 ? 65.607 33.940 37.303 1.00 17.07 440 VAL A CA 1
ATOM 715 C C . VAL A 1 88 ? 66.708 33.154 38.071 1.00 16.34 440 VAL A C 1
ATOM 716 O O . VAL A 1 88 ? 66.516 32.678 39.193 1.00 14.71 440 VAL A O 1
ATOM 720 N N . SER A 1 89 ? 67.867 33.062 37.448 1.00 15.35 441 SER A N 1
ATOM 721 C CA . SER A 1 89 ? 69.071 32.450 38.063 1.00 16.38 441 SER A CA 1
ATOM 722 C C . SER A 1 89 ? 69.491 33.154 39.303 1.00 16.43 441 SER A C 1
ATOM 723 O O . SER A 1 89 ? 70.108 32.578 40.198 1.00 15.33 441 SER A O 1
ATOM 726 N N . PHE A 1 90 ? 69.141 34.415 39.349 1.00 16.64 442 PHE A N 1
ATOM 727 C CA . PHE A 1 90 ? 69.599 35.310 40.437 1.00 18.08 442 PHE A CA 1
ATOM 728 C C . PHE A 1 90 ? 68.616 35.307 41.587 1.00 18.39 442 PHE A C 1
ATOM 729 O O . PHE A 1 90 ? 68.794 36.000 42.607 1.00 20.29 442 PHE A O 1
ATOM 737 N N . GLY A 1 91 ? 67.559 34.546 41.398 1.00 17.55 443 GLY A N 1
ATOM 738 C CA . GLY A 1 91 ? 66.551 34.357 42.439 1.00 17.30 443 GLY A CA 1
ATOM 739 C C . GLY A 1 91 ? 65.429 35.352 42.371 1.00 17.12 443 GLY A C 1
ATOM 740 O O . GLY A 1 91 ? 64.693 35.553 43.318 1.00 17.71 443 GLY A O 1
ATOM 741 N N . ILE A 1 92 ? 65.305 35.956 41.208 1.00 17.81 444 ILE A N 1
ATOM 742 C CA . ILE A 1 92 ? 64.174 36.863 40.919 1.00 18.94 444 ILE A CA 1
ATOM 743 C C . ILE A 1 92 ? 63.078 36.140 40.154 1.00 19.80 444 ILE A C 1
ATOM 744 O O . ILE A 1 92 ? 63.322 35.442 39.166 1.00 21.82 444 ILE A O 1
ATOM 749 N N . ASN A 1 93 ? 61.868 36.310 40.667 1.00 19.75 445 ASN A N 1
ATOM 750 C CA . ASN A 1 93 ? 60.641 35.852 40.006 1.00 19.89 445 ASN A CA 1
ATOM 751 C C . ASN A 1 93 ? 59.927 37.079 39.396 1.00 18.92 445 ASN A C 1
ATOM 752 O O . A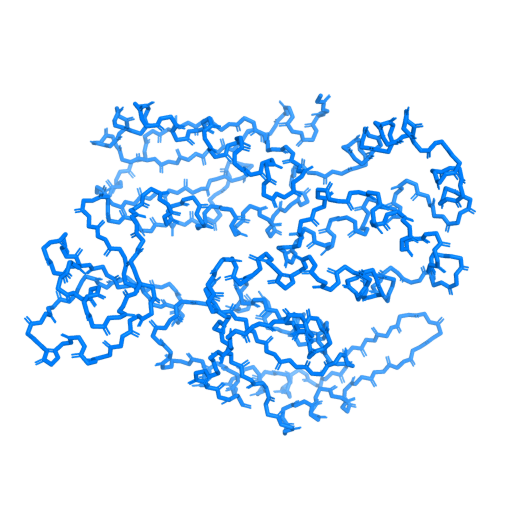SN A 1 93 ? 59.260 37.838 40.091 1.00 18.98 445 ASN A O 1
ATOM 757 N N . PRO A 1 94 ? 60.057 37.300 38.082 1.00 17.68 446 PRO A N 1
ATOM 758 C CA . PRO A 1 94 ? 59.433 38.489 37.517 1.00 17.47 446 PRO A CA 1
ATOM 759 C C . PRO A 1 94 ? 57.946 38.344 37.393 1.00 16.53 446 PRO A C 1
ATOM 760 O O . PRO A 1 94 ? 57.411 37.231 37.436 1.00 17.27 446 PRO A O 1
ATOM 764 N N . THR A 1 95 ? 57.294 39.470 37.208 1.00 16.73 447 THR A N 1
ATOM 765 C CA . THR A 1 95 ? 55.891 39.516 36.854 1.00 16.98 447 THR A CA 1
ATOM 766 C C . THR A 1 95 ? 55.871 39.589 35.326 1.00 17.67 447 THR A C 1
ATOM 767 O O . THR A 1 95 ? 56.571 40.395 34.740 1.00 18.68 447 THR A O 1
ATOM 771 N N . ILE A 1 96 ? 55.145 38.647 34.738 1.00 17.26 448 ILE A N 1
ATOM 772 C CA . ILE A 1 96 ? 55.174 38.429 33.291 1.00 18.05 448 ILE A CA 1
ATOM 773 C C . ILE A 1 96 ? 53.787 38.595 32.694 1.00 18.29 448 ILE A C 1
ATOM 774 O O . ILE A 1 96 ? 52.806 38.012 33.165 1.00 18.86 448 ILE A O 1
ATOM 779 N N . HIS A 1 97 ? 53.753 39.420 31.670 1.00 17.78 449 HIS A N 1
ATOM 780 C CA . HIS A 1 97 ? 52.577 39.566 30.838 1.00 17.50 449 HIS A CA 1
ATOM 781 C C . HIS A 1 97 ? 52.932 39.172 29.415 1.00 17.00 449 HIS A C 1
ATOM 782 O O . HIS A 1 97 ? 54.001 39.473 28.890 1.00 18.15 449 HIS A O 1
ATOM 789 N N . GLN A 1 98 ? 52.012 38.505 28.763 1.00 16.48 450 GLN A N 1
ATOM 790 C CA . GLN A 1 98 ? 52.149 38.117 27.355 1.00 15.65 450 GLN A CA 1
ATOM 791 C C . GLN A 1 98 ? 51.025 38.654 26.503 1.00 17.36 450 GLN A C 1
ATOM 792 O O . GLN A 1 98 ? 49.871 38.724 26.928 1.00 17.87 450 GLN A O 1
ATOM 798 N N . GLN A 1 99 ? 51.394 39.112 25.320 1.00 17.62 451 GLN A N 1
ATOM 799 C CA . GLN A 1 99 ? 50.409 39.533 24.289 1.00 19.18 451 GLN A CA 1
ATOM 800 C C . GLN A 1 99 ? 50.858 38.953 22.969 1.00 18.00 451 GLN A C 1
ATOM 801 O O . GLN A 1 99 ? 51.907 39.319 22.459 1.00 18.55 451 GLN A O 1
ATOM 807 N N . GLY A 1 100 ? 50.130 37.970 22.463 1.00 17.59 452 GLY A N 1
ATOM 808 C CA . GLY A 1 100 ? 50.615 37.217 21.304 1.00 16.74 452 GLY A CA 1
ATOM 809 C C . GLY A 1 100 ? 51.842 36.411 21.675 1.00 16.96 452 GLY A C 1
ATOM 810 O O . GLY A 1 100 ? 51.799 35.603 22.598 1.00 16.92 452 GLY A O 1
ATOM 811 N N . SER A 1 101 ? 52.944 36.592 20.945 1.00 16.18 453 SER A N 1
ATOM 812 C CA . SER A 1 101 ? 54.215 35.964 21.398 1.00 16.68 453 SER A CA 1
ATOM 813 C C . SER A 1 101 ? 55.178 36.938 22.055 1.00 16.43 453 SER A C 1
ATOM 814 O O . SER A 1 101 ? 56.294 36.565 22.459 1.00 18.81 453 SER A O 1
ATOM 817 N N . SER A 1 102 ? 54.718 38.159 22.216 1.00 15.75 454 SER A N 1
ATOM 818 C CA . SER A 1 102 ? 55.516 39.163 22.943 1.00 16.53 454 SER A CA 1
ATOM 819 C C . SER A 1 102 ? 55.318 38.985 24.420 1.00 16.66 454 SER A C 1
ATOM 820 O O . SER A 1 102 ? 54.201 38.852 24.903 1.00 16.05 454 SER A O 1
ATOM 823 N N . GLN A 1 103 ? 56.431 39.045 25.108 1.00 17.10 455 GLN A N 1
ATOM 824 C CA . GLN A 1 103 ? 56.452 38.953 26.572 1.00 18.32 455 GLN A CA 1
ATOM 825 C C . GLN A 1 103 ? 57.044 40.211 27.178 1.00 18.07 455 GLN A C 1
ATOM 826 O O . GLN A 1 103 ? 57.930 40.865 26.614 1.00 19.23 455 GLN A O 1
ATOM 832 N N . TYR A 1 104 ? 56.474 40.547 28.323 1.00 17.36 456 TYR A N 1
ATOM 833 C CA . TYR A 1 104 ? 56.886 41.734 29.111 1.00 16.96 456 TYR A CA 1
ATOM 834 C C . TYR A 1 104 ? 57.192 41.326 30.535 1.00 18.45 456 TYR A C 1
ATOM 835 O O . TYR A 1 104 ? 56.407 40.649 31.162 1.00 19.72 456 TYR A O 1
ATOM 844 N N . PHE A 1 105 ? 58.329 41.799 31.029 1.00 17.53 457 PHE A N 1
ATOM 845 C CA . PHE A 1 105 ? 58.865 41.392 32.321 1.00 17.58 457 PHE A CA 1
ATOM 846 C C . PHE A 1 105 ? 59.011 42.593 33.229 1.00 17.97 457 PHE A C 1
ATOM 847 O O . PHE A 1 105 ? 59.635 43.602 32.900 1.00 19.48 457 PHE A O 1
ATOM 855 N N . TRP A 1 106 ? 58.408 42.437 34.382 1.00 17.59 458 TRP A N 1
ATOM 856 C CA . TRP A 1 106 ? 58.377 43.520 35.376 1.00 17.40 458 TRP A CA 1
ATOM 857 C C . TRP A 1 106 ? 58.993 43.002 36.703 1.00 18.34 458 TRP A C 1
ATOM 858 O O . TRP A 1 106 ? 58.754 41.863 37.157 1.00 19.05 458 TRP A O 1
ATOM 869 N N . VAL A 1 107 ? 59.720 43.921 37.349 1.00 17.82 459 VAL A N 1
ATOM 870 C CA . VAL A 1 107 ? 60.368 43.645 38.619 1.00 17.46 459 VAL A CA 1
ATOM 871 C C . VAL A 1 107 ? 60.124 44.783 39.615 1.00 17.28 459 VAL A C 1
ATOM 872 O O . VAL A 1 107 ? 59.684 45.887 39.288 1.00 15.95 459 VAL A O 1
ATOM 876 N N . THR A 1 108 ? 60.457 44.475 40.849 1.00 16.56 460 THR A N 1
ATOM 877 C CA . THR A 1 108 ? 60.380 45.517 41.865 1.00 16.14 460 THR A CA 1
ATOM 878 C C . THR A 1 108 ? 61.416 46.589 41.645 1.00 16.19 460 THR A C 1
ATOM 879 O O . THR A 1 108 ? 62.440 46.395 40.980 1.00 15.57 460 THR A O 1
ATOM 883 N N . HIS A 1 109 ? 61.206 47.702 42.320 1.00 16.38 461 HIS A N 1
ATOM 884 C CA . HIS A 1 109 ? 62.147 48.816 42.239 1.00 16.67 461 HIS A CA 1
ATOM 885 C C . HIS A 1 109 ? 63.529 48.392 42.752 1.00 16.51 461 HIS A C 1
ATOM 886 O O . HIS A 1 109 ? 64.586 48.668 42.140 1.00 15.60 461 HIS A O 1
ATOM 893 N N . GLU A 1 110 ? 63.495 47.664 43.856 1.00 15.79 462 GLU A N 1
ATOM 894 C CA . GLU A 1 110 ? 64.746 47.197 44.493 1.00 15.95 462 GLU A CA 1
ATOM 895 C C . GLU A 1 110 ? 65.484 46.231 43.560 1.00 16.47 462 GLU A C 1
ATOM 896 O O . GLU A 1 110 ? 66.719 46.310 43.369 1.00 16.05 462 GLU A O 1
ATOM 902 N N . GLU A 1 111 ? 64.712 45.383 42.920 1.00 16.90 463 GLU A N 1
ATOM 903 C CA . GLU A 1 111 ? 65.278 44.342 42.002 1.00 17.73 463 GLU A CA 1
ATOM 904 C C . GLU A 1 111 ? 65.877 44.995 40.775 1.00 18.05 463 GLU A C 1
ATOM 905 O O . GLU A 1 111 ? 66.929 44.598 40.204 1.00 17.89 463 GLU A O 1
ATOM 911 N N . GLY A 1 112 ? 65.205 46.051 40.399 1.00 18.14 464 GLY A N 1
ATOM 912 C CA . GLY A 1 112 ? 65.577 46.836 39.238 1.00 18.61 464 GLY A CA 1
ATOM 913 C C . GLY A 1 112 ? 66.947 47.434 39.383 1.00 18.32 464 GLY A C 1
ATOM 914 O O . GLY A 1 112 ? 67.795 47.420 38.479 1.00 17.16 464 GLY A O 1
ATOM 915 N N . GLU A 1 113 ? 67.169 47.940 40.583 1.00 17.58 465 GLU A N 1
ATOM 916 C CA . GLU A 1 113 ? 68.420 48.644 40.888 1.00 17.52 465 GLU A CA 1
ATOM 917 C C . GLU A 1 113 ? 69.560 47.670 40.813 1.00 16.99 465 GLU A C 1
ATOM 918 O O . GLU A 1 113 ? 70.599 47.952 40.258 1.00 16.11 465 GLU A O 1
ATOM 924 N N . LYS A 1 114 ? 69.304 46.484 41.314 1.00 15.72 466 LYS A N 1
ATOM 925 C CA . LYS A 1 114 ? 70.257 45.374 41.218 1.00 16.90 466 LYS A CA 1
ATOM 926 C C . LYS A 1 114 ? 70.555 45.068 39.760 1.00 15.80 466 LYS A C 1
ATOM 927 O O . LYS A 1 114 ? 71.723 44.922 39.343 1.00 15.15 466 LYS A O 1
ATOM 933 N N . LEU A 1 115 ? 69.471 44.972 39.002 1.00 15.91 467 LEU A N 1
ATOM 934 C CA . LEU A 1 115 ? 69.612 44.560 37.590 1.00 16.33 467 LEU A CA 1
ATOM 935 C C . LEU A 1 115 ? 70.385 45.591 36.761 1.00 16.93 467 LEU A C 1
ATOM 936 O O . LEU A 1 115 ? 71.166 45.267 35.872 1.00 15.57 467 LEU A O 1
ATOM 941 N N . ARG A 1 116 ? 70.189 46.841 37.099 1.00 17.18 468 ARG A N 1
ATOM 942 C CA . ARG A 1 116 ? 70.837 47.924 36.331 1.00 18.71 468 ARG A CA 1
ATOM 943 C C . ARG A 1 116 ? 72.362 47.780 36.369 1.00 19.48 468 ARG A C 1
ATOM 944 O O . ARG A 1 116 ? 73.100 48.106 35.424 1.00 19.14 468 ARG A O 1
ATOM 952 N N . GLU A 1 117 ? 72.821 47.283 37.497 1.00 19.99 469 GLU A N 1
ATOM 953 C CA . GLU A 1 117 ? 74.263 47.231 37.782 1.00 21.21 469 GLU A CA 1
ATOM 954 C C . GLU A 1 117 ? 74.906 46.184 36.939 1.00 20.95 469 GLU A C 1
ATOM 955 O O . GLU A 1 117 ? 76.108 46.131 36.775 1.00 20.00 469 GLU A O 1
ATOM 961 N N . LEU A 1 118 ? 74.044 45.343 36.419 1.00 20.81 470 LEU A N 1
ATOM 962 C CA . LEU A 1 118 ? 74.445 44.204 35.565 1.00 21.24 470 LEU A CA 1
ATOM 963 C C . LEU A 1 118 ? 74.156 44.524 34.112 1.00 21.79 470 LEU A C 1
ATOM 964 O O . LEU A 1 118 ? 74.320 43.689 33.205 1.00 23.24 470 LEU A O 1
ATOM 969 N N . GLY A 1 119 ? 73.680 45.740 33.921 1.00 20.65 471 GLY A N 1
ATOM 970 C CA . GLY A 1 119 ? 73.564 46.316 32.583 1.00 19.51 471 GLY A CA 1
ATOM 971 C C . GLY A 1 119 ? 72.247 46.137 31.878 1.00 18.68 471 GLY A C 1
ATOM 972 O O . GLY A 1 119 ? 72.135 46.369 30.678 1.00 18.11 471 GLY A O 1
ATOM 973 N N . TYR A 1 120 ? 71.273 45.686 32.642 1.00 16.71 472 TYR A N 1
ATOM 974 C CA . TYR A 1 120 ? 69.837 45.675 32.221 1.00 16.81 472 TYR A CA 1
ATOM 975 C C . TYR A 1 120 ? 69.337 47.115 32.156 1.00 17.04 472 TYR A C 1
ATOM 976 O O . TYR A 1 120 ? 69.814 48.025 32.866 1.00 17.14 472 TYR A O 1
ATOM 985 N N . VAL A 1 121 ? 68.451 47.321 31.198 1.00 17.07 473 VAL A N 1
ATOM 986 C CA . VAL A 1 121 ? 67.822 48.609 30.979 1.00 16.78 473 VAL A CA 1
ATOM 987 C C . VAL A 1 121 ? 66.398 48.547 31.488 1.00 17.94 473 VAL A C 1
ATOM 988 O O . VAL A 1 121 ? 65.655 47.632 31.166 1.00 15.98 473 VAL A O 1
ATOM 992 N N . LEU A 1 122 ? 66.059 49.521 32.326 1.00 17.81 474 LEU A N 1
ATOM 993 C CA . LEU A 1 122 ? 64.731 49.593 32.936 1.00 17.14 474 LEU A CA 1
ATOM 994 C C . LEU A 1 122 ? 63.945 50.769 32.420 1.00 18.25 474 LEU A C 1
ATOM 995 O O . LEU A 1 122 ? 64.470 51.825 32.043 1.00 20.29 474 LEU A O 1
ATOM 1000 N N . ARG A 1 123 ? 62.658 50.546 32.374 1.00 16.73 475 ARG A N 1
ATOM 1001 C CA . ARG A 1 123 ? 61.702 51.579 32.033 1.00 16.71 475 ARG A CA 1
ATOM 1002 C C . ARG A 1 123 ? 60.601 51.704 33.105 1.00 17.21 475 ARG A C 1
ATOM 1003 O O . ARG A 1 123 ? 60.016 50.716 33.529 1.00 16.35 475 ARG A O 1
ATOM 1011 N N . ASN A 1 124 ? 60.333 52.934 33.525 1.00 17.28 476 ASN A N 1
ATOM 1012 C CA . ASN A 1 124 ? 59.203 53.165 34.432 1.00 18.01 476 ASN A CA 1
ATOM 1013 C C . ASN A 1 124 ? 57.875 52.984 33.771 1.00 16.98 476 ASN A C 1
ATOM 1014 O O . ASN A 1 124 ? 57.717 53.014 32.534 1.00 16.04 476 ASN A O 1
ATOM 1019 N N . ALA A 1 125 ? 56.906 52.757 34.623 1.00 15.44 477 ALA A N 1
ATOM 1020 C CA . ALA A 1 125 ? 55.625 52.266 34.197 1.00 14.61 477 ALA A CA 1
ATOM 1021 C C . ALA A 1 125 ? 54.871 53.254 33.272 1.00 15.44 477 ALA A C 1
ATOM 1022 O O . ALA A 1 125 ? 54.290 52.850 32.241 1.00 15.43 477 ALA A O 1
ATOM 1024 N N . LEU A 1 126 ? 54.927 54.539 33.600 1.00 14.56 478 LEU A N 1
ATOM 1025 C CA . LEU A 1 126 ? 54.212 55.576 32.793 1.00 15.99 478 LEU A CA 1
ATOM 1026 C C . LEU A 1 126 ? 54.905 55.767 31.431 1.00 15.92 478 LEU A C 1
ATOM 1027 O O . LEU A 1 126 ? 54.272 56.002 30.403 1.00 17.07 478 LEU A O 1
ATOM 1032 N N . ASP A 1 127 ? 56.214 55.565 31.427 1.00 15.59 479 ASP A N 1
ATOM 1033 C CA . ASP A 1 127 ? 57.001 55.638 30.189 1.00 16.30 479 ASP A CA 1
ATOM 1034 C C . ASP A 1 127 ? 56.685 54.479 29.269 1.00 16.03 479 ASP A C 1
ATOM 1035 O O . ASP A 1 127 ? 56.629 54.617 28.045 1.00 16.68 479 ASP A O 1
ATOM 1040 N N . GLU A 1 128 ? 56.483 53.325 29.873 1.00 16.66 480 GLU A N 1
ATOM 1041 C CA . GLU A 1 128 ? 56.102 52.132 29.112 1.00 15.53 480 GLU A CA 1
ATOM 1042 C C . GLU A 1 128 ? 54.678 52.322 28.537 1.00 15.75 480 GLU A C 1
ATOM 1043 O O . GLU A 1 128 ? 54.412 52.009 27.395 1.00 15.20 480 GLU A O 1
ATOM 1049 N N . LEU A 1 129 ? 53.803 52.904 29.319 1.00 16.23 481 LEU A N 1
ATOM 1050 C CA . LEU A 1 129 ? 52.400 53.067 28.910 1.00 16.53 481 LEU A CA 1
ATOM 1051 C C . LEU A 1 129 ? 52.338 54.022 27.719 1.00 16.33 481 LEU A C 1
ATOM 1052 O O . LEU A 1 129 ? 51.689 53.766 26.731 1.00 16.12 481 LEU A O 1
ATOM 1057 N N . TYR A 1 130 ? 53.123 55.074 27.821 1.00 15.78 482 TYR A N 1
ATOM 1058 C CA . TYR A 1 130 ? 53.226 56.027 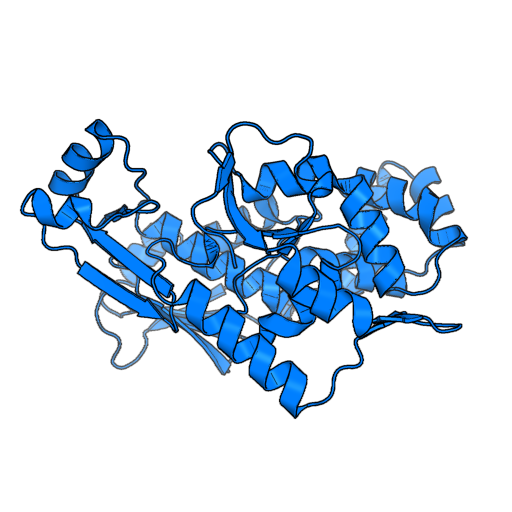26.693 1.00 16.22 482 TYR A CA 1
ATOM 1059 C C . TYR A 1 130 ? 53.742 55.322 25.437 1.00 16.84 482 TYR A C 1
ATOM 1060 O O . TYR A 1 130 ? 53.182 55.477 24.323 1.00 16.94 482 TYR A O 1
ATOM 1069 N N . HIS A 1 131 ? 54.784 54.521 25.577 1.00 17.42 483 HIS A N 1
ATOM 1070 C CA . HIS A 1 131 ? 55.324 53.785 24.403 1.00 18.27 483 HIS A CA 1
ATOM 1071 C C . HIS A 1 131 ? 54.287 52.876 23.769 1.00 17.71 483 HIS A C 1
ATOM 1072 O O . HIS A 1 131 ? 54.083 52.871 22.543 1.00 17.43 483 HIS A O 1
ATOM 1079 N N . CYS A 1 132 ? 53.600 52.113 24.594 1.00 16.47 484 CYS A N 1
ATOM 1080 C CA . CYS A 1 132 ? 52.540 51.195 24.133 1.00 17.76 484 CYS A CA 1
ATOM 1081 C C . CYS A 1 132 ? 51.502 51.974 23.324 1.00 16.96 484 CYS A C 1
ATOM 1082 O O . CYS A 1 132 ? 51.090 51.574 22.212 1.00 16.28 484 CYS A O 1
ATOM 1085 N N . LEU A 1 133 ? 51.060 53.055 23.928 1.00 17.61 485 LEU A N 1
ATOM 1086 C CA . LEU A 1 133 ? 49.973 53.894 23.305 1.00 16.05 485 LEU A CA 1
ATOM 1087 C C . LEU A 1 133 ? 50.453 54.503 21.987 1.00 17.05 485 LEU A C 1
ATOM 1088 O O . LEU A 1 133 ? 49.765 54.488 20.950 1.00 17.29 485 LEU A O 1
ATOM 1093 N N . ALA A 1 134 ? 51.677 54.995 22.030 1.00 16.88 486 ALA A N 1
ATOM 1094 C CA . ALA A 1 134 ? 52.232 55.663 20.840 1.00 17.58 486 ALA A CA 1
ATOM 1095 C C . ALA A 1 134 ? 52.351 54.723 19.671 1.00 17.96 486 ALA A C 1
ATOM 1096 O O . ALA A 1 134 ? 52.027 55.081 18.520 1.00 18.01 486 ALA A O 1
ATOM 1098 N N . VAL A 1 135 ? 52.843 53.530 19.940 1.00 17.02 487 VAL A N 1
ATOM 1099 C CA . VAL A 1 135 ? 53.028 52.513 18.891 1.00 16.43 487 VAL A CA 1
ATOM 1100 C C . VAL A 1 135 ? 51.689 52.203 18.235 1.00 15.35 487 VAL A C 1
ATOM 1101 O O . VAL A 1 135 ? 51.537 52.128 17.005 1.00 15.98 487 VAL A O 1
ATOM 1105 N N . THR A 1 136 ? 50.675 52.087 19.069 1.00 15.80 488 THR A N 1
ATOM 1106 C CA . THR A 1 136 ? 49.370 51.664 18.600 1.00 15.88 488 THR A CA 1
ATOM 1107 C C . THR A 1 136 ? 48.706 52.805 17.845 1.00 14.06 488 THR A C 1
ATOM 1108 O O . THR A 1 136 ? 48.039 52.595 16.827 1.00 13.51 488 THR A O 1
ATOM 1112 N N . LEU A 1 137 ? 48.910 54.003 18.351 1.00 15.96 489 LEU A N 1
ATOM 1113 C CA . LEU A 1 137 ? 48.315 55.213 17.708 1.00 15.03 489 LEU A CA 1
ATOM 1114 C C . LEU A 1 137 ? 48.969 55.520 16.369 1.00 16.24 489 LEU A C 1
ATOM 1115 O O . LEU A 1 137 ? 48.279 55.886 15.429 1.00 16.05 489 LEU A O 1
ATOM 1120 N N . ALA A 1 138 ? 50.281 55.339 16.290 1.00 15.00 490 ALA A N 1
ATOM 1121 C CA . ALA A 1 138 ? 51.012 55.515 14.994 1.00 16.07 490 ALA A CA 1
ATOM 1122 C C . ALA A 1 138 ? 50.402 54.599 13.946 1.00 16.56 490 ALA A C 1
ATOM 1123 O O . ALA A 1 138 ? 50.131 55.004 12.813 1.00 15.27 490 ALA A O 1
ATOM 1125 N N . ARG A 1 139 ? 50.196 53.343 14.285 1.00 16.42 491 ARG A N 1
ATOM 1126 C CA . ARG A 1 139 ? 49.679 52.341 13.339 1.00 16.57 491 ARG A CA 1
ATOM 1127 C C . ARG A 1 139 ? 48.304 52.736 12.786 1.00 15.37 491 ARG A C 1
ATOM 1128 O O . ARG A 1 139 ? 47.916 52.412 11.651 1.00 16.07 491 ARG A O 1
ATOM 1136 N N . ASN A 1 140 ? 47.578 53.439 13.635 1.00 15.76 492 ASN A N 1
ATOM 1137 C CA . ASN A 1 140 ? 46.154 53.762 13.422 1.00 14.94 492 ASN A CA 1
ATOM 1138 C C . ASN A 1 140 ? 46.012 55.223 12.977 1.00 14.68 492 ASN A C 1
ATOM 1139 O O . ASN A 1 140 ? 44.966 55.851 13.075 1.00 14.40 492 ASN A O 1
ATOM 1144 N N . VAL A 1 141 ? 47.097 55.712 12.414 1.00 15.25 493 VAL A N 1
ATOM 1145 C CA . VAL A 1 141 ? 47.209 57.123 12.007 1.00 16.21 493 VAL A CA 1
ATOM 1146 C C . VAL A 1 141 ? 46.047 57.613 11.110 1.00 16.00 493 VAL A C 1
ATOM 1147 O O . VAL A 1 141 ? 45.598 58.761 11.231 1.00 15.71 493 VAL A O 1
ATOM 1151 N N . ASN A 1 142 ? 45.543 56.728 10.274 1.00 16.21 494 ASN A N 1
ATOM 1152 C CA . ASN A 1 142 ? 44.502 57.128 9.314 1.00 15.89 494 ASN A CA 1
ATOM 1153 C C . ASN A 1 142 ? 43.180 57.528 9.999 1.00 15.69 494 ASN A C 1
ATOM 1154 O O . ASN A 1 142 ? 42.282 58.108 9.393 1.00 16.12 494 ASN A O 1
ATOM 1159 N N . GLU A 1 143 ? 43.087 57.195 11.284 1.00 15.34 495 GLU A N 1
ATOM 1160 C CA . GLU A 1 143 ? 41.870 57.476 12.067 1.00 16.27 495 GLU A CA 1
ATOM 1161 C C . GLU A 1 143 ? 41.754 58.929 12.435 1.00 16.44 495 GLU A C 1
ATOM 1162 O O . GLU A 1 143 ? 40.631 59.405 12.675 1.00 17.88 495 GLU A O 1
ATOM 1168 N N . TYR A 1 144 ? 42.887 59.620 12.451 1.00 15.71 496 TYR A N 1
ATOM 1169 C CA . TYR A 1 144 ? 42.971 61.036 12.960 1.00 17.38 496 TYR A CA 1
ATOM 1170 C C . TYR A 1 144 ? 43.838 62.004 12.159 1.00 17.57 496 TYR A C 1
ATOM 1171 O O . TYR A 1 144 ? 44.093 63.135 12.549 1.00 17.68 496 TYR A O 1
ATOM 1180 N N . PHE A 1 145 ? 44.316 61.536 11.027 1.00 17.99 497 PHE A N 1
ATOM 1181 C CA . PHE A 1 145 ? 45.225 62.343 10.145 1.00 18.17 497 PHE A CA 1
ATOM 1182 C C . PHE A 1 145 ? 44.913 62.138 8.671 1.00 19.16 497 PHE A C 1
ATOM 1183 O O . PHE A 1 145 ? 44.835 61.007 8.193 1.00 21.84 497 PHE A O 1
ATOM 1191 N N . GLY A 1 146 ? 44.788 63.257 7.974 1.00 18.45 498 GLY A N 1
ATOM 1192 C CA . GLY A 1 146 ? 44.492 63.289 6.507 1.00 18.81 498 GLY A CA 1
ATOM 1193 C C . GLY A 1 146 ? 44.882 64.547 5.776 1.00 18.54 498 GLY A C 1
ATOM 1194 O O . GLY A 1 146 ? 45.805 65.246 6.134 1.00 17.70 498 GLY A O 1
ATOM 1195 N N . ILE A 1 147 ? 44.106 64.860 4.758 1.00 18.07 499 ILE A N 1
ATOM 1196 C CA . ILE A 1 147 ? 44.457 65.954 3.844 1.00 17.99 499 ILE A CA 1
ATOM 1197 C C . ILE A 1 147 ? 44.447 67.310 4.520 1.00 17.66 499 ILE A C 1
ATOM 1198 O O . ILE A 1 147 ? 45.239 68.194 4.212 1.00 18.29 499 ILE A O 1
ATOM 1203 N N . GLN A 1 148 ? 43.500 67.485 5.422 1.00 15.18 500 GLN A N 1
ATOM 1204 C CA . GLN A 1 148 ? 43.356 68.782 6.102 1.00 16.13 500 GLN A CA 1
ATOM 1205 C C . GLN A 1 148 ? 44.582 69.045 6.946 1.00 15.29 500 GLN A C 1
ATOM 1206 O O . GLN A 1 148 ? 45.115 70.144 6.946 1.00 15.35 500 GLN A O 1
ATOM 1212 N N . GLU A 1 149 ? 45.042 68.001 7.643 1.00 16.61 501 GLU A N 1
ATOM 1213 C CA . GLU A 1 149 ? 46.245 68.115 8.491 1.00 16.60 501 GLU A CA 1
ATOM 1214 C C . GLU A 1 149 ? 47.483 68.333 7.628 1.00 15.88 501 GLU A C 1
ATOM 1215 O O . GLU A 1 149 ? 48.364 69.150 7.917 1.00 17.72 501 GLU A O 1
ATOM 1221 N N . THR A 1 150 ? 47.530 67.604 6.536 1.00 15.23 502 THR A N 1
ATOM 1222 C CA . THR A 1 150 ? 48.655 67.752 5.589 1.00 15.31 502 THR A CA 1
ATOM 1223 C C . THR A 1 150 ? 48.713 69.177 5.021 1.00 14.62 502 THR A C 1
ATOM 1224 O O . THR A 1 150 ? 49.753 69.825 4.924 1.00 14.19 502 THR A O 1
ATOM 1228 N N . LYS A 1 151 ? 47.552 69.693 4.674 1.00 14.16 503 LYS A N 1
ATOM 1229 C CA . LYS A 1 151 ? 47.493 71.002 4.019 1.00 15.44 503 LYS A CA 1
ATOM 1230 C C . LYS A 1 151 ? 47.988 72.074 4.996 1.00 15.92 503 LYS A C 1
ATOM 1231 O O . LYS A 1 151 ? 48.607 73.073 4.620 1.00 17.01 503 LYS A O 1
ATOM 1237 N N . HIS A 1 152 ? 47.716 71.821 6.259 1.00 17.43 504 HIS A N 1
ATOM 1238 C CA . HIS A 1 152 ? 48.079 72.769 7.324 1.00 19.23 504 HIS A CA 1
ATOM 1239 C C . HIS A 1 152 ? 49.578 72.802 7.457 1.00 18.90 504 HIS A C 1
ATOM 1240 O O . HIS A 1 152 ? 50.215 73.849 7.619 1.00 19.99 504 HIS A O 1
ATOM 1247 N N . MET A 1 153 ? 50.119 71.604 7.396 1.00 18.84 505 MET A N 1
ATOM 1248 C CA . MET A 1 153 ? 51.554 71.427 7.531 1.00 19.28 505 MET A CA 1
ATOM 1249 C C . MET A 1 153 ? 52.260 72.068 6.371 1.00 17.95 505 MET A C 1
ATOM 1250 O O . MET A 1 153 ? 53.305 72.676 6.540 1.00 18.41 505 MET A O 1
ATOM 1255 N N . LEU A 1 154 ? 51.658 71.957 5.191 1.00 16.73 506 LEU A N 1
ATOM 1256 C CA . LEU A 1 154 ? 52.271 72.500 3.953 1.00 16.18 506 LEU A CA 1
ATOM 1257 C C . LEU A 1 154 ? 52.268 74.012 4.008 1.00 16.66 506 LEU A C 1
ATOM 1258 O O . LEU A 1 154 ? 53.219 74.689 3.623 1.00 15.76 506 LEU A O 1
ATOM 1263 N N . ASP A 1 155 ? 51.177 74.508 4.561 1.00 17.80 507 ASP A N 1
ATOM 1264 C CA . ASP A 1 155 ? 50.964 75.951 4.687 1.00 19.74 507 ASP A CA 1
ATOM 1265 C C . ASP A 1 155 ? 51.958 76.570 5.646 1.00 19.82 507 ASP A C 1
ATOM 1266 O O . ASP A 1 155 ? 52.506 77.641 5.381 1.00 20.20 507 ASP A O 1
ATOM 1271 N N . GLN A 1 156 ? 52.226 75.828 6.705 1.00 21.05 508 GLN A N 1
ATOM 1272 C CA . GLN A 1 156 ? 53.183 76.252 7.732 1.00 21.92 508 GLN A CA 1
ATOM 1273 C C . GLN A 1 156 ? 54.561 76.308 7.106 1.00 21.80 508 GLN A C 1
ATOM 1274 O O . GLN A 1 156 ? 55.361 77.196 7.358 1.00 21.57 508 GLN A O 1
ATOM 1280 N N . LEU A 1 157 ? 54.817 75.320 6.276 1.00 21.73 509 LEU A N 1
ATOM 1281 C CA . LEU A 1 157 ? 56.144 75.151 5.664 1.00 21.97 509 LEU A CA 1
ATOM 1282 C C . LEU A 1 157 ? 56.363 76.230 4.621 1.00 21.86 509 LEU A C 1
ATOM 1283 O O . LEU A 1 157 ? 57.460 76.737 4.399 1.00 21.90 509 LEU A O 1
ATOM 1288 N N . GLU A 1 158 ? 55.265 76.597 4.003 1.00 21.81 510 GLU A N 1
ATOM 1289 C CA . GLU A 1 158 ? 55.297 77.502 2.870 1.00 22.44 510 GLU A CA 1
ATOM 1290 C C . GLU A 1 158 ? 55.733 78.854 3.341 1.00 22.32 510 GLU A C 1
ATOM 1291 O O . GLU A 1 158 ? 56.365 79.625 2.630 1.00 22.12 510 GLU A O 1
ATOM 1297 N N . ALA A 1 159 ? 55.366 79.092 4.581 1.00 22.83 511 ALA A N 1
ATOM 1298 C CA . ALA A 1 159 ? 55.590 80.380 5.238 1.00 23.45 511 ALA A CA 1
ATOM 1299 C C . ALA A 1 159 ? 57.064 80.568 5.429 1.00 23.84 511 ALA A C 1
ATOM 1300 O O . ALA A 1 159 ? 57.544 81.653 5.724 1.00 24.90 511 ALA A O 1
ATOM 1302 N N . LYS A 1 160 ? 57.768 79.463 5.257 1.00 24.04 512 LYS A N 1
ATOM 1303 C CA . LYS A 1 160 ? 59.213 79.410 5.551 1.00 24.3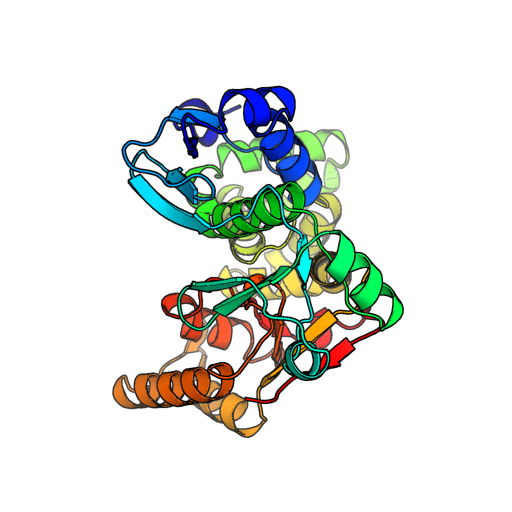8 512 LYS A CA 1
ATOM 1304 C C . LYS A 1 160 ? 60.084 79.092 4.357 1.00 23.78 512 LYS A C 1
ATOM 1305 O O . LYS A 1 160 ? 61.166 79.637 4.187 1.00 23.57 512 LYS A O 1
ATOM 1311 N N . PHE A 1 161 ? 59.554 78.231 3.518 1.00 23.35 513 PHE A N 1
ATOM 1312 C CA . PHE A 1 161 ? 60.259 77.755 2.319 1.00 22.74 513 PHE A CA 1
ATOM 1313 C C . PHE A 1 161 ? 59.354 77.757 1.073 1.00 21.71 513 PHE A C 1
ATOM 1314 O O . PHE A 1 161 ? 59.020 76.711 0.542 1.00 21.64 513 PHE A O 1
ATOM 1322 N N . PRO A 1 162 ? 58.966 78.954 0.605 1.00 21.54 514 PRO A N 1
ATOM 1323 C CA . PRO A 1 162 ? 57.919 79.019 -0.423 1.00 21.03 514 PRO A CA 1
ATOM 1324 C C . PRO A 1 162 ? 58.272 78.350 -1.718 1.00 20.26 514 PRO A C 1
ATOM 1325 O O . PRO A 1 162 ? 57.418 77.776 -2.379 1.00 20.23 514 PRO A O 1
ATOM 1329 N N . ASP A 1 163 ? 59.546 78.388 -2.061 1.00 19.94 515 ASP A N 1
ATOM 1330 C CA . ASP A 1 163 ? 59.967 77.881 -3.388 1.00 19.48 515 ASP A CA 1
ATOM 1331 C C . ASP A 1 163 ? 60.029 76.354 -3.386 1.00 17.68 515 ASP A C 1
ATOM 1332 O O . ASP A 1 163 ? 59.746 75.650 -4.364 1.00 16.58 515 ASP A O 1
ATOM 1337 N N . LEU A 1 164 ? 60.326 75.841 -2.220 1.00 17.04 516 LEU A N 1
ATOM 1338 C CA . LEU A 1 164 ? 60.382 74.407 -2.047 1.00 16.23 516 LEU A CA 1
ATOM 1339 C C . LEU A 1 164 ? 58.971 73.813 -2.181 1.00 16.25 516 LEU A C 1
ATOM 1340 O O . LEU A 1 164 ? 58.744 72.830 -2.864 1.00 14.86 516 LEU A O 1
ATOM 1345 N N . LEU A 1 165 ? 58.022 74.478 -1.571 1.00 17.39 517 LEU A N 1
ATOM 1346 C CA . LEU A 1 165 ? 56.634 74.000 -1.608 1.00 18.59 517 LEU A CA 1
ATOM 1347 C C . LEU A 1 165 ? 56.135 74.108 -3.060 1.00 17.78 517 LEU A C 1
ATOM 1348 O O . LEU A 1 165 ? 55.502 73.206 -3.582 1.00 17.22 517 LEU A O 1
ATOM 1353 N N . LYS A 1 166 ? 56.482 75.210 -3.685 1.00 18.03 518 LYS A N 1
ATOM 1354 C CA . LYS A 1 166 ? 56.080 75.469 -5.084 1.00 17.78 518 LYS A CA 1
ATOM 1355 C C . LYS A 1 166 ? 56.487 74.288 -5.952 1.00 17.34 518 LYS A C 1
ATOM 1356 O O . LYS A 1 166 ? 55.715 73.774 -6.768 1.00 16.68 518 LYS A O 1
ATOM 1362 N N . GLU A 1 167 ? 57.727 73.861 -5.762 1.00 16.81 519 GLU A N 1
ATOM 1363 C CA . GLU A 1 167 ? 58.309 72.817 -6.634 1.00 17.06 519 GLU A CA 1
ATOM 1364 C C . GLU A 1 167 ? 57.670 71.472 -6.396 1.00 15.76 519 GLU A C 1
ATOM 1365 O O . GLU A 1 167 ? 57.386 70.682 -7.301 1.00 15.19 519 GLU A O 1
ATOM 1371 N N . VAL A 1 168 ? 57.466 71.170 -5.131 1.00 14.50 520 VAL A N 1
ATOM 1372 C CA . VAL A 1 168 ? 56.874 69.893 -4.747 1.00 15.48 520 VAL A CA 1
ATOM 1373 C C . VAL A 1 168 ? 55.490 69.746 -5.339 1.00 15.26 520 VAL A C 1
ATOM 1374 O O . VAL A 1 168 ? 55.148 68.687 -5.886 1.00 16.19 520 VAL A O 1
ATOM 1378 N N . LEU A 1 169 ? 54.744 70.833 -5.294 1.00 15.57 521 LEU A N 1
ATOM 1379 C CA . LEU A 1 169 ? 53.321 70.786 -5.641 1.00 16.45 521 LEU A CA 1
ATOM 1380 C C . LEU A 1 169 ? 53.140 70.681 -7.156 1.00 16.51 521 LEU A C 1
ATOM 1381 O O . LEU A 1 169 ? 52.022 70.445 -7.665 1.00 17.86 521 LEU A O 1
ATOM 1386 N N . ARG A 1 170 ? 54.222 70.959 -7.865 1.00 15.31 522 ARG A N 1
ATOM 1387 C CA . ARG A 1 170 ? 54.212 70.850 -9.322 1.00 15.73 522 ARG A CA 1
ATOM 1388 C C . ARG A 1 170 ? 54.232 69.402 -9.753 1.00 16.12 522 ARG A C 1
ATOM 1389 O O . ARG A 1 170 ? 53.927 69.077 -10.896 1.00 16.77 522 ARG A O 1
ATOM 1397 N N . HIS A 1 171 ? 54.641 68.549 -8.832 1.00 16.23 523 HIS A N 1
ATOM 1398 C CA . HIS A 1 171 ? 54.918 67.115 -9.092 1.00 16.75 523 HIS A CA 1
ATOM 1399 C C . HIS A 1 171 ? 54.107 66.102 -8.283 1.00 17.40 523 HIS A C 1
ATOM 1400 O O . HIS A 1 171 ? 54.079 64.914 -8.586 1.00 18.61 523 HIS A O 1
ATOM 1407 N N . ALA A 1 172 ? 53.496 66.600 -7.234 1.00 19.06 524 ALA A N 1
ATOM 1408 C CA . ALA A 1 172 ? 52.639 65.804 -6.333 1.00 19.34 524 ALA A CA 1
ATOM 1409 C C . ALA A 1 172 ? 51.497 66.655 -5.826 1.00 20.07 524 ALA A C 1
ATOM 1410 O O . ALA A 1 172 ? 51.695 67.814 -5.474 1.00 21.32 524 ALA A O 1
ATOM 1412 N N . THR A 1 173 ? 50.294 66.090 -5.816 1.00 18.87 525 THR A N 1
ATOM 1413 C CA . THR A 1 173 ? 49.136 66.769 -5.242 1.00 18.62 525 THR A CA 1
ATOM 1414 C C . THR A 1 173 ? 49.121 66.638 -3.741 1.00 18.07 525 THR A C 1
ATOM 1415 O O . THR A 1 173 ? 49.805 65.776 -3.178 1.00 18.06 525 THR A O 1
ATOM 1419 N N . VAL A 1 174 ? 48.297 67.478 -3.122 1.00 18.39 526 VAL A N 1
ATOM 1420 C CA . VAL A 1 174 ? 48.131 67.467 -1.654 1.00 18.69 526 VAL A CA 1
ATOM 1421 C C . VAL A 1 174 ? 47.724 66.063 -1.181 1.00 18.03 526 VAL A C 1
ATOM 1422 O O . VAL A 1 174 ? 48.211 65.526 -0.186 1.00 16.82 526 VAL A O 1
ATOM 1426 N N . GLN A 1 175 ? 46.862 65.454 -1.964 1.00 16.89 527 GLN A N 1
ATOM 1427 C CA . GLN A 1 175 ? 46.401 64.093 -1.667 1.00 16.71 527 GLN A CA 1
ATOM 1428 C C . GLN A 1 175 ? 47.537 63.086 -1.655 1.00 15.28 527 GLN A C 1
ATOM 1429 O O . GLN A 1 175 ? 47.632 62.197 -0.790 1.00 13.90 527 GLN A O 1
ATOM 1435 N N . ARG A 1 176 ? 48.413 63.230 -2.627 1.00 15.28 528 ARG A N 1
ATOM 1436 C CA . ARG A 1 176 ? 49.566 62.330 -2.768 1.00 15.22 528 ARG A CA 1
ATOM 1437 C C . ARG A 1 176 ? 50.552 62.531 -1.625 1.00 15.22 528 ARG A C 1
ATOM 1438 O O . ARG A 1 176 ? 51.028 61.582 -1.034 1.00 14.85 528 ARG A O 1
ATOM 1446 N N . ILE A 1 177 ? 50.755 63.789 -1.275 1.00 15.30 529 ILE A N 1
ATOM 1447 C CA . ILE A 1 177 ? 51.646 64.105 -0.148 1.00 14.84 529 ILE A CA 1
ATOM 1448 C C . ILE A 1 177 ? 51.069 63.473 1.146 1.00 14.72 529 ILE A C 1
ATOM 1449 O O . ILE A 1 177 ? 51.799 62.870 1.957 1.00 14.12 529 ILE A O 1
ATOM 1454 N N . SER A 1 178 ? 49.765 63.568 1.301 1.00 14.58 530 SER A N 1
ATOM 1455 C CA . SER A 1 178 ? 49.064 63.130 2.537 1.00 14.92 530 SER A CA 1
ATOM 1456 C C . SER A 1 178 ? 49.245 61.625 2.649 1.00 14.50 530 SER A C 1
ATOM 1457 O O . SER A 1 178 ? 49.578 61.064 3.712 1.00 15.11 530 SER A O 1
ATOM 1460 N N . GLU A 1 179 ? 49.120 60.968 1.499 1.00 15.38 531 GLU A N 1
ATOM 1461 C CA . GLU A 1 179 ? 49.338 59.526 1.426 1.00 16.83 531 GLU A CA 1
ATOM 1462 C C . GLU A 1 179 ? 50.726 59.080 1.837 1.00 16.38 531 GLU A C 1
ATOM 1463 O O . GLU A 1 179 ? 50.923 58.125 2.605 1.00 16.77 531 GLU A O 1
ATOM 1469 N N . VAL A 1 180 ? 51.719 59.802 1.341 1.00 15.95 532 VAL A N 1
ATOM 1470 C CA . VAL A 1 180 ? 53.137 59.589 1.727 1.00 15.83 532 VAL A CA 1
ATOM 1471 C C . VAL A 1 180 ? 53.324 59.704 3.260 1.00 15.73 532 VAL A C 1
ATOM 1472 O O . VAL A 1 180 ? 53.863 58.838 3.962 1.00 16.30 532 VAL A O 1
ATOM 1476 N N . LEU A 1 181 ? 52.784 60.754 3.794 1.00 14.14 533 LEU A N 1
ATOM 1477 C CA . LEU A 1 181 ? 52.934 61.041 5.242 1.00 14.84 533 LEU A CA 1
ATOM 1478 C C . LEU A 1 181 ? 52.276 59.955 6.098 1.00 14.50 533 LEU A C 1
ATOM 1479 O O . LEU A 1 181 ? 52.838 59.514 7.114 1.00 14.24 533 LEU A O 1
ATOM 1484 N N . GLN A 1 182 ? 51.039 59.559 5.725 1.00 13.77 534 GLN A N 1
ATOM 1485 C CA . GLN A 1 182 ? 50.323 58.495 6.441 1.00 14.11 534 GLN A CA 1
ATOM 1486 C C . GLN A 1 182 ? 51.098 57.191 6.435 1.00 15.09 534 GLN A C 1
ATOM 1487 O O . GLN A 1 182 ? 51.148 56.468 7.431 1.00 13.51 534 GLN A O 1
ATOM 1493 N N . ARG A 1 183 ? 51.691 56.906 5.277 1.00 15.81 535 ARG A N 1
ATOM 1494 C CA . ARG A 1 183 ? 52.430 55.657 5.115 1.00 16.43 535 ARG A CA 1
ATOM 1495 C C . ARG A 1 183 ? 53.708 55.643 5.922 1.00 17.24 535 ARG A C 1
ATOM 1496 O O . ARG A 1 183 ? 54.121 54.616 6.443 1.00 17.50 535 ARG A O 1
ATOM 1504 N N . LEU A 1 184 ? 54.306 56.810 6.104 1.00 16.41 536 LEU A N 1
ATOM 1505 C CA . LEU A 1 184 ? 55.512 56.955 6.973 1.00 15.95 536 LEU A CA 1
ATOM 1506 C C . LEU A 1 184 ? 55.101 56.740 8.444 1.00 15.74 536 LEU A C 1
ATOM 1507 O O . LEU A 1 184 ? 55.612 55.862 9.123 1.00 15.34 536 LEU A O 1
ATOM 1512 N N . LEU A 1 185 ? 54.070 57.457 8.861 1.00 14.00 537 LEU A N 1
ATOM 1513 C CA . LEU A 1 185 ? 53.631 57.439 10.264 1.00 13.47 537 LEU A CA 1
ATOM 1514 C C . LEU A 1 185 ? 53.150 56.083 10.652 1.00 14.28 537 LEU A C 1
ATOM 1515 O O . LEU A 1 185 ? 53.361 55.656 11.775 1.00 14.42 537 LEU A O 1
ATOM 1520 N N . SER A 1 186 ? 52.519 55.365 9.705 1.00 13.65 538 SER A N 1
ATOM 1521 C CA . SER A 1 186 ? 51.871 54.078 10.033 1.00 15.56 538 SER A CA 1
ATOM 1522 C C . SER A 1 186 ? 52.932 53.041 10.335 1.00 15.47 538 SER A C 1
ATOM 1523 O O . SER A 1 186 ? 52.616 51.977 10.890 1.00 17.97 538 SER A O 1
ATOM 1526 N N . GLU A 1 187 ? 54.150 53.358 9.936 1.00 15.19 539 GLU A N 1
ATOM 1527 C CA . GLU A 1 187 ? 55.334 52.484 10.166 1.00 15.71 539 GLU A CA 1
ATOM 1528 C C . GLU A 1 187 ? 56.291 53.091 11.219 1.00 14.99 539 GLU A C 1
ATOM 1529 O O . GLU A 1 187 ? 57.483 52.739 11.348 1.00 16.72 539 GLU A O 1
ATOM 1535 N N . ARG A 1 188 ? 55.739 54.015 11.969 1.00 15.30 540 ARG A N 1
ATOM 1536 C CA . ARG A 1 188 ? 56.398 54.624 13.144 1.00 15.74 540 ARG A CA 1
ATOM 1537 C C . ARG A 1 188 ? 57.557 55.564 12.796 1.00 16.41 540 ARG A C 1
ATOM 1538 O O . ARG A 1 188 ? 58.526 55.773 13.538 1.00 17.62 540 ARG A O 1
ATOM 1546 N N . VAL A 1 189 ? 57.481 56.098 11.591 1.00 16.78 541 VAL A N 1
ATOM 1547 C CA . VAL A 1 189 ? 58.451 57.123 11.115 1.00 16.76 541 VAL A CA 1
ATOM 1548 C C . VAL A 1 189 ? 57.882 58.519 11.336 1.00 16.54 541 VAL A C 1
ATOM 1549 O O . VAL A 1 189 ? 56.721 58.807 10.943 1.00 17.73 541 VAL A O 1
ATOM 1553 N N . SER A 1 190 ? 58.628 59.368 12.035 1.00 17.06 542 SER A N 1
ATOM 1554 C CA . SER A 1 190 ? 58.179 60.719 12.328 1.00 16.36 542 SER A CA 1
ATOM 1555 C C . SER A 1 190 ? 58.134 61.595 11.094 1.00 16.49 542 SER A C 1
ATOM 1556 O O . SER A 1 190 ? 58.980 61.452 10.196 1.00 18.35 542 SER A O 1
ATOM 1559 N N . VAL A 1 191 ? 57.187 62.501 11.088 1.00 15.72 543 VAL A N 1
ATOM 1560 C CA . VAL A 1 191 ? 57.078 63.524 10.026 1.00 16.53 543 VAL A CA 1
ATOM 1561 C C . VAL A 1 191 ? 57.394 64.922 10.498 1.00 16.58 543 VAL A C 1
ATOM 1562 O O . VAL A 1 191 ? 57.071 65.924 9.854 1.00 18.14 543 VAL A O 1
ATOM 1566 N N . ARG A 1 192 ? 58.014 64.992 11.665 1.00 16.44 544 ARG A N 1
ATOM 1567 C CA . ARG A 1 192 ? 58.450 66.286 12.210 1.00 17.83 544 ARG A CA 1
ATOM 1568 C C . ARG A 1 192 ? 59.371 67.082 11.278 1.00 17.82 544 ARG A C 1
ATOM 1569 O O . ARG A 1 192 ? 59.265 68.286 11.187 1.00 18.53 544 ARG A O 1
ATOM 1577 N N . ASN A 1 193 ? 60.267 66.365 10.616 1.00 19.05 545 ASN A N 1
ATOM 1578 C CA . ASN A 1 193 ? 61.227 67.034 9.711 1.00 19.33 545 ASN A CA 1
ATOM 1579 C C . ASN A 1 193 ? 60.649 67.188 8.315 1.00 19.48 545 ASN A C 1
ATOM 1580 O O . ASN A 1 193 ? 61.069 66.524 7.360 1.00 19.37 545 ASN A O 1
ATOM 1585 N N . MET A 1 194 ? 59.657 68.051 8.249 1.00 18.40 546 MET A N 1
ATOM 1586 C CA . MET A 1 194 ? 58.877 68.230 7.043 1.00 19.82 546 MET A CA 1
ATOM 1587 C C . MET A 1 194 ? 59.739 68.770 5.937 1.00 18.57 546 MET A C 1
ATOM 1588 O O . MET A 1 194 ? 59.547 68.406 4.787 1.00 18.78 546 MET A O 1
ATOM 1593 N N . LYS A 1 195 ? 60.727 69.552 6.297 1.00 17.50 547 LYS A N 1
ATOM 1594 C CA . LYS A 1 195 ? 61.561 70.233 5.277 1.00 17.31 547 LYS A CA 1
ATOM 1595 C C . LYS A 1 195 ? 62.315 69.157 4.506 1.00 17.11 547 LYS A C 1
ATOM 1596 O O . LYS A 1 195 ? 62.408 69.143 3.265 1.00 15.89 547 LYS A O 1
ATOM 1602 N N . LEU A 1 196 ? 62.843 68.221 5.255 1.00 16.83 548 LEU A N 1
ATOM 1603 C CA . LEU A 1 196 ? 63.616 67.120 4.609 1.00 17.80 548 LEU A CA 1
ATOM 1604 C C . LEU A 1 196 ? 62.739 66.190 3.778 1.00 17.35 548 LEU A C 1
ATOM 1605 O O . LEU A 1 196 ? 63.115 65.678 2.711 1.00 17.23 548 LEU A O 1
ATOM 1610 N N . ILE A 1 197 ? 61.529 65.976 4.236 1.00 16.38 549 ILE A N 1
ATOM 1611 C CA . ILE A 1 197 ? 60.632 65.130 3.558 1.00 17.16 549 ILE A CA 1
ATOM 1612 C C . ILE A 1 197 ? 60.302 65.791 2.226 1.00 16.03 549 ILE A C 1
ATOM 1613 O O . ILE A 1 197 ? 60.231 65.128 1.204 1.00 16.13 549 ILE A O 1
ATOM 1618 N N . MET A 1 198 ? 60.026 67.066 2.293 1.00 16.19 550 MET A N 1
ATOM 1619 C CA . MET A 1 198 ? 59.683 67.859 1.078 1.00 16.69 550 MET A CA 1
ATOM 1620 C C . MET A 1 198 ? 60.834 67.907 0.107 1.00 17.20 550 MET A C 1
ATOM 1621 O O . MET A 1 198 ? 60.627 67.829 -1.120 1.00 17.01 550 MET A O 1
ATOM 1626 N N . GLU A 1 199 ? 62.044 68.037 0.616 1.00 15.28 551 GLU A N 1
ATOM 1627 C CA . GLU A 1 199 ? 63.217 68.036 -0.290 1.00 15.72 551 GLU A CA 1
ATOM 1628 C C . GLU A 1 199 ? 63.282 66.683 -1.030 1.00 17.08 551 GLU A C 1
ATOM 1629 O O . GLU A 1 199 ? 63.594 66.599 -2.225 1.00 16.28 551 GLU A O 1
ATOM 1635 N N . ALA A 1 200 ? 62.949 65.626 -0.319 1.00 16.76 552 ALA A N 1
ATOM 1636 C CA . ALA A 1 200 ? 62.990 64.278 -0.922 1.00 15.99 552 ALA A CA 1
ATOM 1637 C C . ALA A 1 200 ? 61.863 64.061 -1.910 1.00 16.77 552 ALA A C 1
ATOM 1638 O O . ALA A 1 200 ? 62.046 63.455 -2.967 1.00 17.88 552 ALA A O 1
ATOM 1640 N N . LEU A 1 201 ? 60.746 64.697 -1.654 1.00 16.53 553 LEU A N 1
ATOM 1641 C CA . LEU A 1 201 ? 59.623 64.633 -2.608 1.00 16.52 553 LEU A CA 1
ATOM 1642 C C . LEU A 1 201 ? 59.972 65.413 -3.862 1.00 16.62 553 LEU A C 1
ATOM 1643 O O . LEU A 1 201 ? 59.626 64.990 -4.978 1.00 16.32 553 LEU A O 1
ATOM 1648 N N . ALA A 1 202 ? 60.678 66.537 -3.704 1.00 16.44 554 ALA A N 1
ATOM 1649 C CA . ALA A 1 202 ? 61.012 67.395 -4.866 1.00 16.78 554 ALA A CA 1
ATOM 1650 C C . ALA A 1 202 ? 61.935 66.634 -5.788 1.00 18.20 554 ALA A C 1
ATOM 1651 O O . ALA A 1 202 ? 61.925 66.843 -7.028 1.00 19.14 554 ALA A O 1
ATOM 1653 N N . LEU A 1 203 ? 62.711 65.747 -5.190 1.00 18.15 555 LEU A N 1
ATOM 1654 C CA . LEU A 1 203 ? 63.700 64.909 -5.921 1.00 18.72 555 LEU A CA 1
ATOM 1655 C C . LEU A 1 203 ? 63.034 63.723 -6.608 1.00 17.42 555 LEU A C 1
ATOM 1656 O O . LEU A 1 203 ? 63.316 63.412 -7.800 1.00 18.63 555 LEU A O 1
ATOM 1661 N N . TRP A 1 204 ? 62.130 63.075 -5.898 1.00 17.00 556 TRP A N 1
ATOM 1662 C CA . TRP A 1 204 ? 61.604 61.774 -6.313 1.00 16.09 556 TRP A CA 1
ATOM 1663 C C . TRP A 1 204 ? 60.252 61.801 -6.979 1.00 16.36 556 TRP A C 1
ATOM 1664 O O . TRP A 1 204 ? 59.963 61.014 -7.884 1.00 15.84 556 TRP A O 1
ATOM 1675 N N . ALA A 1 205 ? 59.423 62.723 -6.544 1.00 15.49 557 ALA A N 1
ATOM 1676 C CA . ALA A 1 205 ? 58.040 62.781 -7.061 1.00 15.24 557 ALA A CA 1
ATOM 1677 C C . ALA A 1 205 ? 57.972 63.019 -8.579 1.00 15.41 557 ALA A C 1
ATOM 1678 O O . ALA A 1 205 ? 57.048 62.535 -9.208 1.00 16.73 557 ALA A O 1
ATOM 1680 N N . PRO A 1 206 ? 58.906 63.788 -9.143 1.00 14.78 558 PRO A N 1
ATOM 1681 C CA . PRO A 1 206 ? 58.808 63.957 -10.601 1.00 14.61 558 PRO A CA 1
ATOM 1682 C C . PRO A 1 206 ? 58.878 62.682 -11.369 1.00 15.25 558 PRO A C 1
ATOM 1683 O O . PRO A 1 206 ? 58.329 62.568 -12.467 1.00 16.06 558 PRO A O 1
ATOM 1687 N N . ARG A 1 207 ? 59.655 61.772 -10.831 1.00 16.77 559 ARG A N 1
ATOM 1688 C CA . ARG A 1 207 ? 59.976 60.510 -11.514 1.00 18.10 559 ARG A CA 1
ATOM 1689 C C . ARG A 1 207 ? 59.221 59.254 -11.098 1.00 18.52 559 ARG A C 1
ATOM 1690 O O . ARG A 1 207 ? 59.172 58.276 -11.841 1.00 20.03 559 ARG A O 1
ATOM 1698 N N . GLU A 1 208 ? 58.685 59.262 -9.898 1.00 17.38 560 GLU A N 1
ATOM 1699 C CA . GLU A 1 208 ? 57.989 58.076 -9.367 1.00 18.17 560 GLU A CA 1
ATOM 1700 C C . GLU A 1 208 ? 56.565 58.418 -8.978 1.00 17.32 560 GLU A C 1
ATOM 1701 O O . GLU A 1 208 ? 56.339 59.166 -8.021 1.00 19.80 560 GLU A O 1
ATOM 1707 N N . LYS A 1 209 ? 55.639 57.821 -9.729 1.00 18.21 561 LYS A N 1
ATOM 1708 C CA . LYS A 1 209 ? 54.176 58.120 -9.661 1.00 19.05 561 LYS A CA 1
ATOM 1709 C C . LYS A 1 209 ? 53.389 57.053 -8.913 1.00 19.82 561 LYS A C 1
ATOM 1710 O O . LYS A 1 209 ? 52.204 57.211 -8.627 1.00 21.09 561 LYS A O 1
ATOM 1716 N N . ASP A 1 210 ? 54.068 55.969 -8.592 1.00 19.27 562 ASP A N 1
ATOM 1717 C CA . ASP A 1 210 ? 53.467 54.860 -7.797 1.00 19.52 562 ASP A CA 1
ATOM 1718 C C . ASP A 1 210 ? 53.736 55.142 -6.325 1.00 18.81 562 ASP A C 1
ATOM 1719 O O . ASP A 1 210 ? 54.867 55.319 -5.888 1.00 18.36 562 ASP A O 1
ATOM 1724 N N . VAL A 1 211 ? 52.678 55.215 -5.545 1.00 18.04 563 VAL A N 1
ATOM 1725 C CA . VAL A 1 211 ? 52.837 55.720 -4.176 1.00 18.06 563 VAL A CA 1
ATOM 1726 C C . VAL A 1 211 ? 53.698 54.838 -3.272 1.00 18.91 563 VAL A C 1
ATOM 1727 O O . VAL A 1 211 ? 54.414 55.338 -2.416 1.00 17.63 563 VAL A O 1
ATOM 1731 N N . ILE A 1 212 ? 53.618 53.542 -3.480 1.00 19.66 564 ILE A N 1
ATOM 1732 C CA . ILE A 1 212 ? 54.345 52.581 -2.594 1.00 20.82 564 ILE A CA 1
ATOM 1733 C C . ILE A 1 212 ? 55.829 52.760 -2.831 1.00 19.72 564 ILE A C 1
ATOM 1734 O O . ILE A 1 212 ? 56.650 52.923 -1.914 1.00 18.46 564 ILE A O 1
ATOM 1739 N N . ASN A 1 213 ? 56.126 52.743 -4.104 1.00 18.96 565 ASN A N 1
ATOM 1740 C CA . ASN A 1 213 ? 57.504 52.906 -4.552 1.00 19.22 565 ASN A CA 1
ATOM 1741 C C . ASN A 1 213 ? 58.045 54.242 -4.050 1.00 18.97 565 ASN A C 1
ATOM 1742 O O . ASN A 1 213 ? 59.123 54.338 -3.558 1.00 17.95 565 ASN A O 1
ATOM 1747 N N . LEU A 1 214 ? 57.260 55.302 -4.220 1.00 17.50 566 LEU A N 1
ATOM 1748 C CA . LEU A 1 214 ? 57.672 56.649 -3.794 1.00 17.77 566 LEU A CA 1
ATOM 1749 C C . LEU A 1 214 ? 58.021 56.684 -2.302 1.00 18.67 566 LEU A C 1
ATOM 1750 O O . LEU A 1 214 ? 59.020 57.302 -1.874 1.00 17.69 566 LEU A O 1
ATOM 1755 N N . VAL A 1 215 ? 57.157 56.082 -1.504 1.00 17.39 567 VAL A N 1
ATOM 1756 C CA . VAL A 1 215 ? 57.378 56.024 -0.059 1.00 17.39 567 VAL A CA 1
ATOM 1757 C C . VAL A 1 215 ? 58.721 55.388 0.278 1.00 17.92 567 VAL A C 1
ATOM 1758 O O . VAL A 1 215 ? 59.447 55.876 1.124 1.00 17.04 567 VAL A O 1
ATOM 1762 N N . GLU A 1 216 ? 59.070 54.361 -0.454 1.00 18.27 568 GLU A N 1
ATOM 1763 C CA . GLU A 1 216 ? 60.328 53.670 -0.187 1.00 18.22 568 GLU A CA 1
ATOM 1764 C C . GLU A 1 216 ? 61.520 54.623 -0.398 1.00 19.53 568 GLU A C 1
ATOM 1765 O O . GLU A 1 216 ? 62.559 54.568 0.298 1.00 18.72 568 GLU A O 1
ATOM 1771 N N . HIS A 1 217 ? 61.422 55.438 -1.448 1.00 17.64 569 HIS A N 1
ATOM 1772 C CA . HIS A 1 217 ? 62.478 56.384 -1.730 1.00 17.58 569 HIS A CA 1
ATOM 1773 C C . HIS A 1 217 ? 62.587 57.454 -0.647 1.00 17.46 569 HIS A C 1
ATOM 1774 O O . HIS A 1 217 ? 63.682 57.902 -0.267 1.00 17.54 569 HIS A O 1
ATOM 1781 N N . ILE A 1 218 ? 61.427 57.880 -0.184 1.00 17.90 570 ILE A N 1
ATOM 1782 C CA . ILE A 1 218 ? 61.346 58.905 0.873 1.00 17.31 570 ILE A CA 1
ATOM 1783 C C . ILE A 1 218 ? 61.982 58.355 2.165 1.00 18.31 570 ILE A C 1
ATOM 1784 O O . ILE A 1 218 ? 62.802 59.003 2.831 1.00 18.18 570 ILE A O 1
ATOM 1789 N N . ARG A 1 219 ? 61.650 57.112 2.450 1.00 18.66 571 ARG A N 1
ATOM 1790 C CA . ARG A 1 219 ? 62.216 56.425 3.652 1.00 17.79 571 ARG A CA 1
ATOM 1791 C C . ARG A 1 219 ? 63.715 56.458 3.534 1.00 18.97 571 ARG A C 1
ATOM 1792 O O . ARG A 1 219 ? 64.469 56.710 4.474 1.00 18.55 571 ARG A O 1
ATOM 1800 N N . GLY A 1 220 ? 64.185 56.165 2.337 1.00 18.22 572 GLY A N 1
ATOM 1801 C CA . GLY A 1 220 ? 65.643 56.174 2.106 1.00 17.99 572 GLY A CA 1
ATOM 1802 C C . GLY A 1 220 ? 66.306 57.536 2.384 1.00 18.55 572 GLY A C 1
ATOM 1803 O O . GLY A 1 220 ? 67.407 57.661 2.945 1.00 16.91 572 GLY A O 1
ATOM 1804 N N . ALA A 1 221 ? 65.623 58.566 1.946 1.00 18.17 573 ALA A N 1
ATOM 1805 C CA . ALA A 1 221 ? 66.119 59.929 2.107 1.00 19.00 573 ALA A CA 1
ATOM 1806 C C . ALA A 1 221 ? 66.191 60.270 3.584 1.00 19.04 573 ALA A C 1
ATOM 1807 O O . ALA A 1 221 ? 67.043 61.017 4.046 1.00 21.01 573 ALA A O 1
ATOM 1809 N N . MET A 1 222 ? 65.285 59.672 4.318 1.00 18.78 574 MET A N 1
ATOM 1810 C CA . MET A 1 222 ? 65.075 59.969 5.753 1.00 18.75 574 MET A CA 1
ATOM 1811 C C . MET A 1 222 ? 65.819 59.011 6.650 1.00 17.26 574 MET A C 1
ATOM 1812 O O . MET A 1 222 ? 65.590 58.956 7.852 1.00 17.26 574 MET A O 1
ATOM 1817 N N . ALA A 1 223 ? 66.697 58.228 6.049 1.00 16.57 575 ALA A N 1
ATOM 1818 C CA . ALA A 1 223 ? 67.343 57.130 6.770 1.00 16.36 575 ALA A CA 1
ATOM 1819 C C . ALA A 1 223 ? 67.903 57.476 8.175 1.00 16.25 575 ALA A C 1
ATOM 1820 O O . ALA A 1 223 ? 67.645 56.799 9.182 1.00 16.45 575 ALA A O 1
ATOM 1822 N N . ARG A 1 224 ? 68.614 58.584 8.218 1.00 16.58 576 ARG A N 1
ATOM 1823 C CA . ARG A 1 224 ? 69.232 59.017 9.447 1.00 17.38 576 ARG A CA 1
ATOM 1824 C C . ARG A 1 224 ? 68.197 59.192 10.541 1.00 16.28 576 ARG A C 1
ATOM 1825 O O . ARG A 1 224 ? 68.398 58.822 11.681 1.00 17.54 576 ARG A O 1
ATOM 1833 N N . TYR A 1 225 ? 67.069 59.730 10.136 1.00 16.92 577 TYR A N 1
ATOM 1834 C CA . TYR A 1 225 ? 65.988 60.105 11.094 1.00 16.40 577 TYR A CA 1
ATOM 1835 C C . TYR A 1 225 ? 65.205 58.899 11.569 1.00 18.03 577 TYR A C 1
ATOM 1836 O O . TYR A 1 225 ? 64.735 58.829 12.699 1.00 20.29 577 TYR A O 1
ATOM 1845 N N . ILE A 1 226 ? 65.092 57.942 10.671 1.00 17.77 578 ILE A N 1
ATOM 1846 C CA . ILE A 1 226 ? 64.429 56.680 10.982 1.00 17.29 578 ILE A CA 1
ATOM 1847 C C . ILE A 1 226 ? 65.265 55.937 12.006 1.00 17.04 578 ILE A C 1
ATOM 1848 O O . ILE A 1 226 ? 64.798 55.467 13.028 1.00 17.97 578 ILE A O 1
ATOM 1853 N N . CYS A 1 227 ? 66.540 55.872 11.705 1.00 16.95 579 CYS A N 1
ATOM 1854 C CA . CYS A 1 227 ? 67.427 55.110 12.538 1.00 17.74 579 CYS A CA 1
ATOM 1855 C C . CYS A 1 227 ? 67.428 55.728 13.994 1.00 17.35 579 CYS A C 1
ATOM 1856 O O . CYS A 1 227 ? 67.272 55.033 15.004 1.00 17.36 579 CYS A O 1
ATOM 1859 N N . HIS A 1 228 ? 67.581 57.029 14.024 1.00 16.69 580 HIS A N 1
ATOM 1860 C CA . HIS A 1 228 ? 67.752 57.766 15.315 1.00 16.68 580 HIS A CA 1
ATOM 1861 C C . HIS A 1 228 ? 66.518 57.606 16.186 1.00 16.31 580 HIS A C 1
ATOM 1862 O O . HIS A 1 228 ? 66.569 57.566 17.430 1.00 15.98 580 HIS A O 1
ATOM 1869 N N . LYS A 1 229 ? 65.399 57.477 15.518 1.00 13.44 581 LYS A N 1
ATOM 1870 C CA . LYS A 1 229 ? 64.110 57.313 16.214 1.00 12.80 581 LYS A CA 1
ATOM 1871 C C . LYS A 1 229 ? 63.970 55.952 16.868 1.00 12.08 581 LYS A C 1
ATOM 1872 O O . LYS A 1 229 ? 63.579 55.833 18.026 1.00 10.41 581 LYS A O 1
ATOM 1878 N N . PHE A 1 230 ? 64.278 54.924 16.105 1.00 12.69 582 PHE A N 1
ATOM 1879 C CA . PHE A 1 230 ? 64.112 53.555 16.565 1.00 13.52 582 PHE A CA 1
ATOM 1880 C C . PHE A 1 230 ? 65.099 53.171 17.631 1.00 14.49 582 PHE A C 1
ATOM 1881 O O . PHE A 1 230 ? 64.814 52.366 18.508 1.00 14.07 582 PHE A O 1
ATOM 1889 N N . ALA A 1 231 ? 66.247 53.811 17.565 1.00 14.73 583 ALA A N 1
ATOM 1890 C CA . ALA A 1 231 ? 67.375 53.387 18.407 1.00 16.29 583 ALA A CA 1
ATOM 1891 C C . ALA A 1 231 ? 67.311 54.141 19.720 1.00 17.73 583 ALA A C 1
ATOM 1892 O O . ALA A 1 231 ? 67.988 53.848 20.716 1.00 18.38 583 ALA A O 1
ATOM 1894 N N . ASN A 1 232 ? 66.426 55.111 19.685 1.00 18.68 584 ASN A N 1
ATOM 1895 C CA . ASN A 1 232 ? 66.367 56.140 20.706 1.00 20.46 584 ASN A CA 1
ATOM 1896 C C . ASN A 1 232 ? 67.730 56.772 20.870 1.00 21.06 584 ASN A C 1
ATOM 1897 O O . ASN A 1 232 ? 68.338 57.335 19.943 1.00 21.88 584 ASN A O 1
ATOM 1902 N N . GLY A 1 233 ? 68.175 56.633 22.100 1.00 20.99 585 GLY A N 1
ATOM 1903 C CA . GLY A 1 233 ? 69.494 57.098 22.528 1.00 21.27 585 GLY A CA 1
ATOM 1904 C C . GLY A 1 233 ? 70.327 55.921 22.965 1.00 21.08 585 GLY A C 1
ATOM 1905 O O . GLY A 1 233 ? 71.414 56.055 23.533 1.00 21.96 585 GLY A O 1
ATOM 1906 N N . GLY A 1 234 ? 69.764 54.760 22.684 1.00 20.60 586 GLY A N 1
ATOM 1907 C CA . GLY A 1 234 ? 70.372 53.466 23.042 1.00 20.18 586 GLY A CA 1
ATOM 1908 C C . GLY A 1 234 ? 70.764 52.609 21.862 1.00 19.78 586 GLY A C 1
ATOM 1909 O O . GLY A 1 234 ? 70.789 53.038 20.714 1.00 20.48 586 GLY A O 1
ATOM 1910 N N . GLU A 1 235 ? 71.052 51.364 22.177 1.00 18.75 587 GLU A N 1
ATOM 1911 C CA . GLU A 1 235 ? 71.465 50.405 21.160 1.00 17.86 587 GLU A CA 1
ATOM 1912 C C . GLU A 1 235 ? 70.216 49.973 20.384 1.00 17.00 587 GLU A C 1
ATOM 1913 O O . GLU A 1 235 ? 69.103 49.946 20.902 1.00 17.24 587 GLU A O 1
ATOM 1919 N N . LEU A 1 236 ? 70.417 49.697 19.115 1.00 15.30 588 LEU A N 1
ATOM 1920 C CA . LEU A 1 236 ? 69.340 49.131 18.301 1.00 14.47 588 LEU A CA 1
ATOM 1921 C C . LEU A 1 236 ? 69.275 47.624 18.490 1.00 14.14 588 LEU A C 1
ATOM 1922 O O . LEU A 1 236 ? 70.239 46.896 18.238 1.00 14.34 588 LEU A O 1
ATOM 1927 N N . ARG A 1 237 ? 68.122 47.155 18.940 1.00 13.87 589 ARG A N 1
ATOM 1928 C CA . ARG A 1 237 ? 67.897 45.712 19.144 1.00 14.49 589 ARG A CA 1
ATOM 1929 C C . ARG A 1 237 ? 67.170 45.166 17.932 1.00 15.44 589 ARG A C 1
ATOM 1930 O O . ARG A 1 237 ? 66.135 45.679 17.577 1.00 16.30 589 ARG A O 1
ATOM 1938 N N . ALA A 1 238 ? 67.749 44.136 17.335 1.00 14.61 590 ALA A N 1
ATOM 1939 C CA . ALA A 1 238 ? 67.325 43.593 16.030 1.00 15.70 590 ALA A CA 1
ATOM 1940 C C . ALA A 1 238 ? 67.306 42.093 15.947 1.00 14.96 590 ALA A C 1
ATOM 1941 O O . ALA A 1 238 ? 68.005 41.387 16.644 1.00 14.51 590 ALA A O 1
ATOM 1943 N N . VAL A 1 239 ? 66.397 41.666 15.077 1.00 16.66 591 VAL A N 1
ATOM 1944 C CA . VAL A 1 239 ? 66.328 40.307 14.526 1.00 15.70 591 VAL A CA 1
ATOM 1945 C C . VAL A 1 239 ? 66.654 40.387 13.036 1.00 14.78 591 VAL A C 1
ATOM 1946 O O . VAL A 1 239 ? 66.150 41.216 12.306 1.00 16.87 591 VAL A O 1
ATOM 1950 N N . MET A 1 240 ? 67.528 39.516 12.569 1.00 15.03 592 MET A N 1
ATOM 1951 C CA . MET A 1 240 ? 67.953 39.560 11.158 1.00 15.59 592 MET A CA 1
ATOM 1952 C C . MET A 1 240 ? 67.161 38.537 10.389 1.00 14.49 592 MET A C 1
ATOM 1953 O O . MET A 1 240 ? 66.908 37.462 10.877 1.00 14.95 592 MET A O 1
ATOM 1958 N N . VAL A 1 241 ? 66.764 38.899 9.198 1.00 13.95 593 VAL A N 1
ATOM 1959 C CA . VAL A 1 241 ? 66.141 37.950 8.254 1.00 14.78 593 VAL A CA 1
ATOM 1960 C C . VAL A 1 241 ? 67.276 37.198 7.527 1.00 14.61 593 VAL A C 1
ATOM 1961 O O . VAL A 1 241 ? 68.206 37.779 7.006 1.00 14.41 593 VAL A O 1
ATOM 1965 N N . SER A 1 242 ? 67.148 35.892 7.491 1.00 15.00 594 SER A N 1
ATOM 1966 C CA . SER A 1 242 ? 68.109 34.996 6.799 1.00 17.04 594 SER A CA 1
ATOM 1967 C C . SER A 1 242 ? 68.034 35.135 5.303 1.00 16.85 594 SER A C 1
ATOM 1968 O O . SER A 1 242 ? 67.034 35.516 4.725 1.00 17.47 594 SER A O 1
ATOM 1971 N N . ALA A 1 243 ? 69.145 34.823 4.684 1.00 17.50 595 ALA A N 1
ATOM 1972 C CA . ALA A 1 243 ? 69.258 34.948 3.230 1.00 17.32 595 ALA A CA 1
ATOM 1973 C C . ALA A 1 243 ? 68.243 34.020 2.593 1.00 18.46 595 ALA A C 1
ATOM 1974 O O . ALA A 1 243 ? 67.714 34.246 1.515 1.00 18.39 595 ALA A O 1
ATOM 1976 N N . GLU A 1 244 ? 67.903 33.009 3.352 1.00 20.32 596 GLU A N 1
ATOM 1977 C CA . GLU A 1 244 ? 66.966 31.978 2.875 1.00 21.23 596 GLU A CA 1
ATOM 1978 C C . GLU A 1 244 ? 65.576 32.535 2.705 1.00 20.84 596 GLU A C 1
ATOM 1979 O O . GLU A 1 244 ? 64.945 32.412 1.658 1.00 21.46 596 GLU A O 1
ATOM 1985 N N . VAL A 1 245 ? 65.134 33.193 3.752 1.00 20.39 597 VAL A N 1
ATOM 1986 C CA . VAL A 1 245 ? 63.786 33.737 3.802 1.00 19.69 597 VAL A CA 1
ATOM 1987 C C . VAL A 1 245 ? 63.694 34.892 2.811 1.00 18.83 597 VAL A C 1
ATOM 1988 O O . VAL A 1 245 ? 62.693 35.084 2.107 1.00 19.31 597 VAL A O 1
ATOM 1992 N N . GLU A 1 246 ? 64.764 35.652 2.733 1.00 17.97 598 GLU A N 1
ATOM 1993 C CA . GLU A 1 246 ? 64.750 36.800 1.825 1.00 18.03 598 GLU A CA 1
ATOM 1994 C C . GLU A 1 246 ? 64.488 36.337 0.414 1.00 18.07 598 GLU A C 1
ATOM 1995 O O . GLU A 1 246 ? 63.774 36.984 -0.379 1.00 18.88 598 GLU A O 1
ATOM 2001 N N . ASP A 1 247 ? 65.043 35.176 0.116 1.00 18.25 599 ASP A N 1
ATOM 2002 C CA . ASP A 1 247 ? 64.970 34.670 -1.248 1.00 18.13 599 ASP A CA 1
ATOM 2003 C C . ASP A 1 247 ? 63.589 34.197 -1.604 1.00 17.34 599 ASP A C 1
ATOM 2004 O O . ASP A 1 247 ? 63.179 34.301 -2.729 1.00 16.77 599 ASP A O 1
ATOM 2009 N N . VAL A 1 248 ? 62.872 33.699 -0.618 1.00 18.34 600 VAL A N 1
ATOM 2010 C CA . VAL A 1 248 ? 61.508 33.193 -0.865 1.00 18.48 600 VAL A CA 1
ATOM 2011 C C . VAL A 1 248 ? 60.667 34.357 -1.320 1.00 18.84 600 VAL A C 1
ATOM 2012 O O . VAL A 1 248 ? 59.815 34.271 -2.211 1.00 19.10 600 VAL A O 1
ATOM 2016 N N . ILE A 1 249 ? 60.939 35.477 -0.663 1.00 17.96 601 ILE A N 1
ATOM 2017 C CA . ILE A 1 249 ? 60.148 36.694 -0.871 1.00 17.88 601 ILE A CA 1
ATOM 2018 C C . ILE A 1 249 ? 60.508 37.255 -2.231 1.00 17.46 601 ILE A C 1
ATOM 2019 O O . ILE A 1 249 ? 59.689 37.652 -3.048 1.00 16.24 601 ILE A O 1
ATOM 2024 N N . ARG A 1 250 ? 61.789 37.207 -2.482 1.00 16.28 602 ARG A N 1
ATOM 2025 C CA . ARG A 1 250 ? 62.335 37.815 -3.697 1.00 16.66 602 ARG A CA 1
ATOM 2026 C C . ARG A 1 250 ? 61.734 37.097 -4.908 1.00 16.78 602 ARG A C 1
ATOM 2027 O O . ARG A 1 250 ? 61.364 37.731 -5.894 1.00 16.56 602 ARG A O 1
ATOM 2035 N N . LYS A 1 251 ? 61.588 35.778 -4.811 1.00 17.37 603 LYS A N 1
ATOM 2036 C CA . LYS A 1 251 ? 61.087 35.003 -5.996 1.00 17.39 603 LYS A CA 1
ATOM 2037 C C . LYS A 1 251 ? 59.636 35.323 -6.299 1.00 17.61 603 LYS A C 1
ATOM 2038 O O . LYS A 1 251 ? 59.128 35.074 -7.399 1.00 18.44 603 LYS A O 1
ATOM 2044 N N . GLY A 1 252 ? 58.964 35.785 -5.274 1.00 17.16 604 GLY A N 1
ATOM 2045 C CA . GLY A 1 252 ? 57.510 36.034 -5.322 1.00 16.74 604 GLY A CA 1
ATOM 2046 C C . GLY A 1 252 ? 57.186 37.412 -5.861 1.00 15.75 604 GLY A C 1
ATOM 2047 O O . GLY A 1 252 ? 56.027 37.794 -6.119 1.00 16.97 604 GLY A O 1
ATOM 2048 N N . ILE A 1 253 ? 58.236 38.192 -6.024 1.00 15.56 605 ILE A N 1
ATOM 2049 C CA . ILE A 1 253 ? 58.036 39.572 -6.471 1.00 15.41 605 ILE A CA 1
ATOM 2050 C C . ILE A 1 253 ? 57.863 39.674 -7.971 1.00 15.75 605 ILE A C 1
ATOM 2051 O O . ILE A 1 253 ? 58.699 39.250 -8.753 1.00 15.40 605 ILE A O 1
ATOM 2056 N N . ARG A 1 254 ? 56.749 40.292 -8.317 1.00 16.45 606 ARG A N 1
ATOM 2057 C CA . ARG A 1 254 ? 56.357 40.604 -9.688 1.00 17.56 606 ARG A CA 1
ATOM 2058 C C . ARG A 1 254 ? 56.358 42.093 -9.971 1.00 17.22 606 ARG A C 1
ATOM 2059 O O . ARG A 1 254 ? 55.687 42.876 -9.316 1.00 16.78 606 ARG A O 1
ATOM 2067 N N . GLN A 1 255 ? 57.089 42.478 -10.995 1.00 18.79 607 GLN A N 1
ATOM 2068 C CA . GLN A 1 255 ? 57.076 43.880 -11.429 1.00 20.04 607 GLN A CA 1
ATOM 2069 C C . GLN A 1 255 ? 56.102 44.063 -12.565 1.00 21.37 607 GLN A C 1
ATOM 2070 O O . GLN A 1 255 ? 56.050 43.263 -13.496 1.00 21.25 607 GLN A O 1
ATOM 2076 N N . THR A 1 256 ? 55.337 45.137 -12.467 1.00 22.43 608 THR A N 1
ATOM 2077 C CA . THR A 1 256 ? 54.398 45.531 -13.545 1.00 23.47 608 THR A CA 1
ATOM 2078 C C . THR A 1 256 ? 54.702 46.905 -14.071 1.00 23.90 608 THR A C 1
ATOM 2079 O O . THR A 1 256 ? 55.720 47.507 -13.741 1.00 24.47 608 THR A O 1
ATOM 2083 N N . SER A 1 257 ? 53.773 47.383 -14.885 1.00 24.66 609 SER A N 1
ATOM 2084 C CA . SER A 1 257 ? 53.882 48.690 -15.552 1.00 24.61 609 SER A CA 1
ATOM 2085 C C . SER A 1 257 ? 53.371 49.750 -14.602 1.00 24.48 609 SER A C 1
ATOM 2086 O O . SER A 1 257 ? 53.504 50.953 -14.794 1.00 24.09 609 SER A O 1
ATOM 2089 N N . GLY A 1 258 ? 52.793 49.224 -13.549 1.00 24.40 610 GLY A N 1
ATOM 2090 C CA . GLY A 1 258 ? 52.295 50.008 -12.415 1.00 24.31 610 GLY A CA 1
ATOM 2091 C C . GLY A 1 258 ? 53.054 49.717 -11.135 1.00 24.05 610 GLY A C 1
ATOM 2092 O O . GLY A 1 258 ? 54.195 50.143 -10.928 1.00 23.80 610 GLY A O 1
ATOM 2093 N N . SER A 1 259 ? 52.377 48.990 -10.271 1.00 23.69 611 SER A N 1
ATOM 2094 C CA . SER A 1 259 ? 52.948 48.580 -8.982 1.00 23.48 611 SER A CA 1
ATOM 2095 C C . SER A 1 259 ? 53.726 47.307 -9.075 1.00 22.67 611 SER A C 1
ATOM 2096 O O . SER A 1 259 ? 53.581 46.463 -9.962 1.00 23.45 611 SER A O 1
ATOM 2099 N N . THR A 1 260 ? 54.568 47.208 -8.080 1.00 20.69 612 THR A N 1
ATOM 2100 C CA . THR A 1 260 ? 55.307 46.007 -7.807 1.00 19.40 612 THR A CA 1
ATOM 2101 C C . THR A 1 260 ? 54.584 45.325 -6.668 1.00 18.80 612 THR A C 1
ATOM 2102 O O . THR A 1 260 ? 54.262 45.945 -5.641 1.00 19.09 612 THR A O 1
ATOM 2106 N N . PHE A 1 261 ? 54.317 44.043 -6.856 1.00 17.03 613 PHE A N 1
ATOM 2107 C CA . PHE A 1 261 ? 53.625 43.269 -5.836 1.00 16.67 613 PHE A CA 1
ATOM 2108 C C . PHE A 1 261 ? 54.205 41.902 -5.628 1.00 15.55 613 PHE A C 1
ATOM 2109 O O . PHE A 1 261 ? 54.918 41.350 -6.465 1.00 14.64 613 PHE A O 1
ATOM 2117 N N . LEU A 1 262 ? 53.879 41.397 -4.449 1.00 15.66 614 LEU A N 1
ATOM 2118 C CA . LEU A 1 262 ? 54.273 40.074 -3.976 1.00 15.52 614 LEU A CA 1
ATOM 2119 C C . LEU A 1 262 ? 53.183 39.091 -4.298 1.00 15.80 614 LEU A C 1
ATOM 2120 O O . LEU A 1 262 ? 52.038 39.263 -3.908 1.00 17.02 614 LEU A O 1
ATOM 2125 N N . SER A 1 263 ? 53.581 38.050 -5.004 1.00 15.16 615 SER A N 1
ATOM 2126 C CA . SER A 1 263 ? 52.633 37.005 -5.455 1.00 14.64 615 SER A CA 1
ATOM 2127 C C . SER A 1 263 ? 53.106 35.605 -5.056 1.00 15.18 615 SER A C 1
ATOM 2128 O O . SER A 1 263 ? 53.865 34.963 -5.765 1.00 14.79 615 SER A O 1
ATOM 2131 N N . LEU A 1 264 ? 52.604 35.164 -3.908 1.00 15.07 616 LEU A N 1
ATOM 2132 C CA . LEU A 1 264 ? 52.923 33.848 -3.331 1.00 16.19 616 LEU A CA 1
ATOM 2133 C C . LEU A 1 264 ? 51.668 33.025 -3.218 1.00 16.11 616 LEU A C 1
ATOM 2134 O O . LEU A 1 264 ? 50.626 33.553 -2.838 1.00 16.09 616 LEU A O 1
ATOM 2139 N N . ASP A 1 265 ? 51.796 31.737 -3.513 1.00 16.41 617 ASP A N 1
ATOM 2140 C CA . ASP A 1 265 ? 50.655 30.808 -3.327 1.00 17.00 617 ASP A CA 1
ATOM 2141 C C . ASP A 1 265 ? 50.142 30.924 -1.870 1.00 16.14 617 ASP A C 1
ATOM 2142 O O . ASP A 1 265 ? 50.925 31.091 -0.940 1.00 15.99 617 ASP A O 1
ATOM 2147 N N . PRO A 1 266 ? 48.810 30.903 -1.669 1.00 15.05 618 PRO A N 1
ATOM 2148 C CA . PRO A 1 266 ? 48.368 31.032 -0.290 1.00 14.18 618 PRO A CA 1
ATOM 2149 C C . PRO A 1 266 ? 48.975 30.011 0.670 1.00 14.76 618 PRO A C 1
ATOM 2150 O O . PRO A 1 266 ? 49.271 30.343 1.803 1.00 14.37 618 PRO A O 1
ATOM 2154 N N . GLU A 1 267 ? 49.167 28.790 0.202 1.00 15.73 619 GLU A N 1
ATOM 2155 C CA . GLU A 1 267 ? 49.706 27.741 1.096 1.00 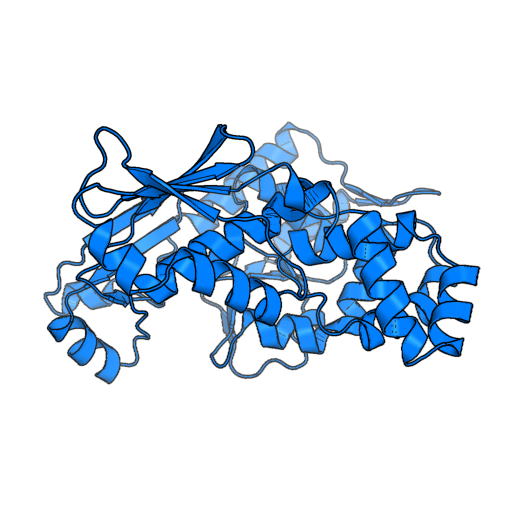17.35 619 GLU A CA 1
ATOM 2156 C C . GLU A 1 267 ? 51.144 28.074 1.446 1.00 17.54 619 GLU A C 1
ATOM 2157 O O . GLU A 1 267 ? 51.620 27.887 2.574 1.00 16.76 619 GLU A O 1
ATOM 2163 N N . ALA A 1 268 ? 51.802 28.626 0.447 1.00 18.11 620 ALA A N 1
ATOM 2164 C CA . ALA A 1 268 ? 53.238 28.991 0.521 1.00 18.47 620 ALA A CA 1
ATOM 2165 C C . ALA A 1 268 ? 53.472 30.139 1.477 1.00 18.51 620 ALA A C 1
ATOM 2166 O O . ALA A 1 268 ? 54.427 30.165 2.307 1.00 18.92 620 ALA A O 1
ATOM 2168 N N . SER A 1 269 ? 52.590 31.109 1.384 1.00 18.15 621 SER A N 1
ATOM 2169 C CA . SER A 1 269 ? 52.654 32.270 2.267 1.00 18.48 621 SER A CA 1
ATOM 2170 C C . SER A 1 269 ? 52.359 31.832 3.683 1.00 16.96 621 SER A C 1
ATOM 2171 O O . SER A 1 269 ? 52.960 32.340 4.615 1.00 16.44 621 SER A O 1
ATOM 2174 N N . ALA A 1 270 ? 51.413 30.922 3.837 1.00 16.32 622 ALA A N 1
ATOM 2175 C CA . ALA A 1 270 ? 51.011 30.443 5.179 1.00 16.26 622 ALA A CA 1
ATOM 2176 C C . ALA A 1 270 ? 52.174 29.717 5.827 1.00 16.75 622 ALA A C 1
ATOM 2177 O O . ALA A 1 270 ? 52.461 29.880 7.027 1.00 17.09 622 ALA A O 1
ATOM 2179 N N . ASN A 1 271 ? 52.892 28.988 4.991 1.00 16.55 623 ASN A N 1
ATOM 2180 C CA . ASN A 1 271 ? 54.023 28.135 5.476 1.00 17.09 623 ASN A CA 1
ATOM 2181 C C . ASN A 1 271 ? 55.188 29.045 5.879 1.00 17.45 623 ASN A C 1
ATOM 2182 O O . ASN A 1 271 ? 55.860 28.841 6.893 1.00 17.56 623 ASN A O 1
ATOM 2187 N N . LEU A 1 272 ? 55.371 30.100 5.112 1.00 17.63 624 LEU A N 1
ATOM 2188 C CA . LEU A 1 272 ? 56.424 31.083 5.427 1.00 18.49 624 LEU A CA 1
ATOM 2189 C C . LEU A 1 272 ? 56.111 31.846 6.728 1.00 18.21 624 LEU A C 1
ATOM 2190 O O . LEU A 1 272 ? 56.987 32.135 7.551 1.00 17.50 624 LEU A O 1
ATOM 2195 N N . MET A 1 273 ? 54.846 32.182 6.899 1.00 17.61 625 MET A N 1
ATOM 2196 C CA . MET A 1 273 ? 54.390 32.827 8.134 1.00 17.16 625 MET A CA 1
ATOM 2197 C C . MET A 1 273 ? 54.568 31.910 9.353 1.00 17.81 625 MET A C 1
ATOM 2198 O O . MET A 1 273 ? 54.925 32.367 10.437 1.00 17.41 625 MET A O 1
ATOM 2203 N N . ASP A 1 274 ? 54.338 30.641 9.156 1.00 16.70 626 ASP A N 1
ATOM 2204 C CA . ASP A 1 274 ? 54.501 29.646 10.258 1.00 17.13 626 ASP A CA 1
ATOM 2205 C C . ASP A 1 274 ? 55.984 29.606 10.671 1.00 17.97 626 ASP A C 1
ATOM 2206 O O . ASP A 1 274 ? 56.337 29.472 11.858 1.00 17.14 626 ASP A O 1
ATOM 2211 N N . LEU A 1 275 ? 56.856 29.729 9.673 1.00 16.89 627 LEU A N 1
ATOM 2212 C CA . LEU A 1 275 ? 58.326 29.708 9.930 1.00 16.52 627 LEU A CA 1
ATOM 2213 C C . LEU A 1 275 ? 58.752 30.975 10.707 1.00 16.04 627 LEU A C 1
ATOM 2214 O O . LEU A 1 275 ? 59.529 30.939 11.640 1.00 15.39 627 LEU A O 1
ATOM 2219 N N . ILE A 1 276 ? 58.221 32.123 10.297 1.00 16.07 628 ILE A N 1
ATOM 2220 C CA . ILE A 1 276 ? 58.561 33.410 10.917 1.00 16.23 628 ILE A CA 1
ATOM 2221 C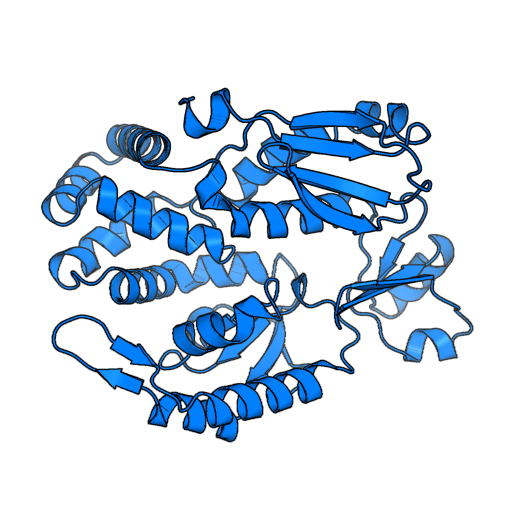 C . ILE A 1 276 ? 58.049 33.340 12.380 1.00 16.07 628 ILE A C 1
ATOM 2222 O O . ILE A 1 276 ? 58.758 33.652 13.344 1.00 15.27 628 ILE A O 1
ATOM 2227 N N . THR A 1 277 ? 56.850 32.807 12.514 1.00 15.77 629 THR A N 1
ATOM 2228 C CA . THR A 1 277 ? 56.231 32.670 13.849 1.00 14.70 629 THR A CA 1
ATOM 2229 C C . THR A 1 277 ? 57.088 31.838 14.779 1.00 14.76 629 THR A C 1
ATOM 2230 O O . THR A 1 277 ? 57.356 32.187 15.937 1.00 14.53 629 THR A O 1
ATOM 2234 N N . LEU A 1 278 ? 57.574 30.721 14.250 1.00 14.44 630 LEU A N 1
ATOM 2235 C CA . LEU A 1 278 ? 58.411 29.800 15.012 1.00 16.02 630 LEU A CA 1
ATOM 2236 C C . LEU A 1 278 ? 59.720 30.410 15.506 1.00 15.22 630 LEU A C 1
ATOM 2237 O O . LEU A 1 278 ? 60.162 30.181 16.638 1.00 15.68 630 LEU A O 1
ATOM 2242 N N . LYS A 1 279 ? 60.313 31.232 14.656 1.00 15.17 631 LYS A N 1
ATOM 2243 C CA . LYS A 1 279 ? 61.601 31.846 14.948 1.00 16.51 631 LYS A CA 1
ATOM 2244 C C . LYS A 1 279 ? 61.437 32.958 15.949 1.00 16.24 631 LYS A C 1
ATOM 2245 O O . LYS A 1 279 ? 62.365 33.309 16.688 1.00 17.89 631 LYS A O 1
ATOM 2251 N N . LEU A 1 280 ? 60.253 33.532 15.970 1.00 15.81 632 LEU A N 1
ATOM 2252 C CA . LEU A 1 280 ? 59.979 34.660 16.881 1.00 16.07 632 LEU A CA 1
ATOM 2253 C C . LEU A 1 280 ? 59.534 34.155 18.247 1.00 17.06 632 LEU A C 1
ATOM 2254 O O . LEU A 1 280 ? 59.602 34.889 19.238 1.00 17.89 632 LEU A O 1
ATOM 2259 N N . ASP A 1 281 ? 59.120 32.912 18.293 1.00 16.75 633 ASP A N 1
ATOM 2260 C CA . ASP A 1 281 ? 58.327 32.380 19.450 1.00 16.78 633 ASP A CA 1
ATOM 2261 C C . ASP A 1 281 ? 59.029 32.464 20.813 1.00 18.72 633 ASP A C 1
ATOM 2262 O O . ASP A 1 281 ? 58.385 32.638 21.853 1.00 18.30 633 ASP A O 1
ATOM 2267 N N . ASP A 1 282 ? 60.349 32.352 20.796 1.00 18.54 634 ASP A N 1
ATOM 2268 C CA . ASP A 1 282 ? 61.107 32.190 22.060 1.00 19.47 634 ASP A CA 1
ATOM 2269 C C . ASP A 1 282 ? 61.862 33.440 22.483 1.00 19.28 634 ASP A C 1
ATOM 2270 O O . ASP A 1 282 ? 62.649 33.429 23.435 1.00 19.89 634 ASP A O 1
ATOM 2275 N N . LEU A 1 283 ? 61.538 34.520 21.807 1.00 19.10 635 LEU A N 1
ATOM 2276 C CA . LEU A 1 283 ? 62.120 35.875 22.121 1.00 19.17 635 LEU A CA 1
ATOM 2277 C C . LEU A 1 283 ? 61.613 36.415 23.447 1.00 18.73 635 LEU A C 1
ATOM 2278 O O . LEU A 1 283 ? 60.427 36.267 23.794 1.00 19.29 635 LEU A O 1
ATOM 2283 N N . LEU A 1 284 ? 62.528 37.057 24.170 1.00 17.10 636 LEU A N 1
ATOM 2284 C CA . LEU A 1 284 ? 62.228 37.629 25.500 1.00 16.42 636 LEU A CA 1
ATOM 2285 C C . LEU A 1 284 ? 62.201 39.147 25.537 1.00 16.16 636 LEU A C 1
ATOM 2286 O O . LEU A 1 284 ? 61.955 39.752 26.613 1.00 16.40 636 LEU A O 1
ATOM 2291 N N . ILE A 1 285 ? 62.485 39.729 24.386 1.00 15.93 637 ILE A N 1
ATOM 2292 C CA . ILE A 1 285 ? 62.307 41.166 24.162 1.00 16.28 637 ILE A CA 1
ATOM 2293 C C . ILE A 1 285 ? 61.027 41.391 23.325 1.00 16.87 637 ILE A C 1
ATOM 2294 O O . ILE A 1 285 ? 60.834 40.784 22.291 1.00 18.40 637 ILE A O 1
ATOM 2299 N N . ALA A 1 286 ? 60.137 42.233 23.836 1.00 15.81 638 ALA A N 1
ATOM 2300 C CA . ALA A 1 286 ? 58.844 42.516 23.149 1.00 15.49 638 ALA A CA 1
ATOM 2301 C C . ALA A 1 286 ? 59.064 43.061 21.754 1.00 15.63 638 ALA A C 1
ATOM 2302 O O . ALA A 1 286 ? 60.010 43.772 21.487 1.00 14.88 638 ALA A O 1
ATOM 2304 N N . HIS A 1 287 ? 58.139 42.734 20.869 1.00 14.11 639 HIS A N 1
ATOM 2305 C CA . HIS A 1 287 ? 58.270 43.115 19.454 1.00 15.93 639 HIS A CA 1
ATOM 2306 C C . HIS A 1 287 ? 58.358 44.595 19.210 1.00 14.98 639 HIS A C 1
ATOM 2307 O O . HIS A 1 287 ? 59.078 44.995 18.291 1.00 16.19 639 HIS A O 1
ATOM 2314 N N . LYS A 1 288 ? 57.654 45.402 20.014 1.00 15.02 640 LYS A N 1
ATOM 2315 C CA . LYS A 1 288 ? 57.680 46.867 19.797 1.00 15.74 640 LYS A CA 1
ATOM 2316 C C . LYS A 1 288 ? 59.045 47.444 20.058 1.00 15.30 640 LYS A C 1
ATOM 2317 O O . LYS A 1 288 ? 59.328 48.560 19.654 1.00 17.03 640 LYS A O 1
ATOM 2323 N N . ASP A 1 289 ? 59.886 46.660 20.722 1.00 14.48 641 ASP A N 1
ATOM 2324 C CA . ASP A 1 289 ? 61.236 47.104 21.165 1.00 14.75 641 ASP A CA 1
ATOM 2325 C C . ASP A 1 289 ? 62.345 46.553 20.286 1.00 14.66 641 ASP A C 1
ATOM 2326 O O . ASP A 1 289 ? 63.574 46.712 20.561 1.00 16.28 641 ASP A O 1
ATOM 2331 N N . LEU A 1 290 ? 61.914 45.874 19.253 1.00 14.70 642 LEU A N 1
ATOM 2332 C CA . LEU A 1 290 ? 62.781 45.264 18.214 1.00 16.62 642 LEU A CA 1
ATOM 2333 C C . LEU A 1 290 ? 62.564 45.873 16.867 1.00 17.90 642 LEU A C 1
ATOM 2334 O O . LEU A 1 290 ? 61.563 46.502 16.624 1.00 18.82 642 LEU A O 1
ATOM 2339 N N . VAL A 1 291 ? 63.514 45.615 15.977 1.00 17.77 643 VAL A N 1
ATOM 2340 C CA . VAL A 1 291 ? 63.243 45.769 14.540 1.00 18.87 643 VAL A CA 1
ATOM 2341 C C . VAL A 1 291 ? 63.720 44.550 13.813 1.00 18.66 643 VAL A C 1
ATOM 2342 O O . VAL A 1 291 ? 64.665 43.861 14.224 1.00 18.14 643 VAL A O 1
ATOM 2346 N N . LEU A 1 292 ? 63.064 44.274 12.696 1.00 19.30 644 LEU A N 1
ATOM 2347 C CA . LEU A 1 292 ? 63.534 43.230 11.783 1.00 19.11 644 LEU A CA 1
ATOM 2348 C C . LEU A 1 292 ? 64.381 43.911 10.709 1.00 18.32 644 LEU A C 1
ATOM 2349 O O . LEU A 1 292 ? 63.987 44.892 10.222 1.00 19.33 644 LEU A O 1
ATOM 2354 N N . LEU A 1 293 ? 65.549 43.362 10.431 1.00 17.30 645 LEU A N 1
ATOM 2355 C CA . LEU A 1 293 ? 66.504 43.933 9.448 1.00 16.31 645 LEU A CA 1
ATOM 2356 C C . LEU A 1 293 ? 66.552 43.086 8.208 1.00 17.30 645 LEU A C 1
ATOM 2357 O O . LEU A 1 293 ? 66.747 41.889 8.265 1.00 16.98 645 LEU A O 1
ATOM 2362 N N . THR A 1 294 ? 66.420 43.756 7.086 1.00 17.03 646 THR A N 1
ATOM 2363 C CA . THR A 1 294 ? 66.468 43.077 5.797 1.00 17.67 646 THR A CA 1
ATOM 2364 C C . THR A 1 294 ? 67.020 43.923 4.674 1.00 17.68 646 THR A C 1
ATOM 2365 O O . THR A 1 294 ? 67.284 45.092 4.821 1.00 16.24 646 THR A O 1
ATOM 2369 N N . SER A 1 295 ? 67.179 43.299 3.520 1.00 16.66 647 SER A N 1
ATOM 2370 C CA . SER A 1 295 ? 67.615 44.014 2.307 1.00 18.05 647 SER A CA 1
ATOM 2371 C C . SER A 1 295 ? 66.555 44.998 1.848 1.00 18.17 647 SER A C 1
ATOM 2372 O O . SER A 1 295 ? 65.350 44.790 2.038 1.00 18.29 647 SER A O 1
ATOM 2375 N N . VAL A 1 296 ? 67.000 46.076 1.222 1.00 18.67 648 VAL A N 1
ATOM 2376 C CA . VAL A 1 296 ? 66.047 47.096 0.769 1.00 19.72 648 VAL A CA 1
ATOM 2377 C C . VAL A 1 296 ? 65.057 46.516 -0.238 1.00 19.03 648 VAL A C 1
ATOM 2378 O O . VAL A 1 296 ? 63.924 46.917 -0.300 1.00 19.96 648 VAL A O 1
ATOM 2382 N N . ASP A 1 297 ? 65.499 45.572 -1.045 1.00 19.07 649 ASP A N 1
ATOM 2383 C CA . ASP A 1 297 ? 64.604 45.041 -2.103 1.00 18.34 649 ASP A CA 1
ATOM 2384 C C . ASP A 1 297 ? 63.377 44.294 -1.598 1.00 18.32 649 ASP A C 1
ATOM 2385 O O . ASP A 1 297 ? 62.373 44.181 -2.309 1.00 20.88 649 ASP A O 1
ATOM 2390 N N . VAL A 1 298 ? 63.446 43.803 -0.370 1.00 16.02 650 VAL A N 1
ATOM 2391 C CA . VAL A 1 298 ? 62.362 42.964 0.175 1.00 15.60 650 VAL A CA 1
ATOM 2392 C C . VAL A 1 298 ? 61.630 43.602 1.388 1.00 13.71 650 VAL A C 1
ATOM 2393 O O . VAL A 1 298 ? 60.560 43.126 1.837 1.00 14.56 650 VAL A O 1
ATOM 2397 N N . ARG A 1 299 ? 62.215 44.670 1.922 1.00 14.12 651 ARG A N 1
ATOM 2398 C CA . ARG A 1 299 ? 61.726 45.302 3.187 1.00 14.20 651 ARG A C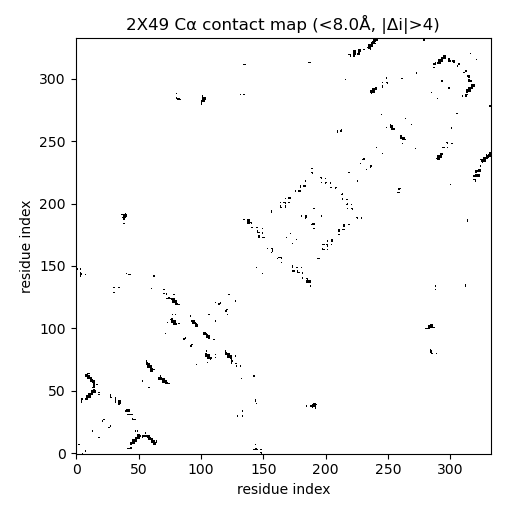A 1
ATOM 2399 C C . ARG A 1 299 ? 60.197 45.510 3.228 1.00 15.52 651 ARG A C 1
ATOM 2400 O O . ARG A 1 299 ? 59.510 44.997 4.122 1.00 15.57 651 ARG A O 1
ATOM 2408 N N . ARG A 1 300 ? 59.681 46.211 2.221 1.00 15.76 652 ARG A N 1
ATOM 2409 C CA . ARG A 1 300 ? 58.273 46.610 2.263 1.00 15.86 652 ARG A CA 1
ATOM 2410 C C . ARG A 1 300 ? 57.351 45.407 2.138 1.00 15.77 652 ARG A C 1
ATOM 2411 O O . ARG A 1 300 ? 56.211 45.397 2.665 1.00 17.90 652 ARG A O 1
ATOM 2419 N N . PHE A 1 301 ? 57.829 44.375 1.446 1.00 14.80 653 PHE A N 1
ATOM 2420 C CA . PHE A 1 301 ? 57.024 43.156 1.215 1.00 14.34 653 PHE A CA 1
ATOM 2421 C C . PHE A 1 301 ? 56.946 42.292 2.455 1.00 14.44 653 PHE A C 1
ATOM 2422 O O . PHE A 1 301 ? 55.913 41.679 2.743 1.00 15.87 653 PHE A O 1
ATOM 2430 N N . ILE A 1 302 ? 58.075 42.210 3.138 1.00 16.39 654 ILE A N 1
ATOM 2431 C CA . ILE A 1 302 ? 58.129 41.498 4.415 1.00 15.92 654 ILE A CA 1
ATOM 2432 C C . ILE A 1 302 ? 57.199 42.174 5.425 1.00 16.11 654 ILE A C 1
ATOM 2433 O O . ILE A 1 302 ? 56.443 41.495 6.113 1.00 16.35 654 ILE A O 1
ATOM 2438 N N . LYS A 1 303 ? 57.240 43.497 5.467 1.00 15.81 655 LYS A N 1
ATOM 2439 C CA . LYS A 1 303 ? 56.352 44.287 6.368 1.00 16.23 655 LYS A CA 1
ATOM 2440 C C . LYS A 1 303 ? 54.883 43.949 6.080 1.00 16.47 655 LYS A C 1
ATOM 2441 O O . LYS A 1 303 ? 54.142 43.538 6.973 1.00 16.65 655 LYS A O 1
ATOM 2447 N N . LYS A 1 304 ? 54.508 43.963 4.812 1.00 16.71 656 LYS A N 1
ATOM 2448 C CA . LYS A 1 304 ? 53.108 43.665 4.434 1.00 17.05 656 LYS A CA 1
ATOM 2449 C C . LYS A 1 304 ? 52.710 42.253 4.795 1.00 16.48 656 LYS A C 1
ATOM 2450 O O . LYS A 1 304 ? 51.583 41.984 5.236 1.00 17.40 656 LYS A O 1
ATOM 2456 N N . MET A 1 305 ? 53.662 41.343 4.654 1.00 16.67 657 MET A N 1
ATOM 2457 C CA . MET A 1 305 ? 53.390 39.952 4.925 1.00 17.69 657 MET A CA 1
ATOM 2458 C C . MET A 1 305 ? 53.140 39.662 6.416 1.00 17.23 657 MET A C 1
ATOM 2459 O O . MET A 1 305 ? 52.198 38.946 6.775 1.00 18.05 657 MET A O 1
ATOM 2464 N N . ILE A 1 306 ? 53.929 40.278 7.272 1.00 17.69 658 ILE A N 1
ATOM 2465 C CA . ILE A 1 306 ? 53.925 39.903 8.714 1.00 17.63 658 ILE A CA 1
ATOM 2466 C C . ILE A 1 306 ? 53.014 40.733 9.581 1.00 18.16 658 ILE A C 1
ATOM 2467 O O . ILE A 1 306 ? 52.746 40.371 10.730 1.00 18.67 658 ILE A O 1
ATOM 2472 N N . GLU A 1 307 ? 52.501 41.800 9.015 1.00 17.47 659 GLU A N 1
ATOM 2473 C CA . GLU A 1 307 ? 51.834 42.843 9.855 1.00 17.62 659 GLU A CA 1
ATOM 2474 C C . GLU A 1 307 ? 50.471 42.452 10.382 1.00 17.10 659 GLU A C 1
ATOM 2475 O O . GLU A 1 307 ? 49.996 43.012 11.347 1.00 16.61 659 GLU A O 1
ATOM 2481 N N . GLY A 1 308 ? 49.917 41.431 9.773 1.00 16.42 660 GLY A N 1
ATOM 2482 C CA . GLY A 1 308 ? 48.648 40.880 10.201 1.00 16.51 660 GLY A CA 1
ATOM 2483 C C . GLY A 1 308 ? 48.759 40.223 11.559 1.00 16.21 660 GLY A C 1
ATOM 2484 O O . GLY A 1 308 ? 47.966 40.480 12.474 1.00 18.10 660 GLY A O 1
ATOM 2485 N N . ARG A 1 309 ? 49.779 39.389 11.657 1.00 14.84 661 ARG A N 1
ATOM 2486 C CA . ARG A 1 309 ? 50.054 38.624 12.870 1.00 15.66 661 ARG A CA 1
ATOM 2487 C C . ARG A 1 309 ? 50.886 39.331 13.886 1.00 15.17 661 ARG A C 1
ATOM 2488 O O . ARG A 1 309 ? 50.654 39.184 15.094 1.00 15.77 661 ARG A O 1
ATOM 2496 N N . PHE A 1 310 ? 51.795 40.134 13.363 1.00 15.67 662 PHE A N 1
ATOM 2497 C CA . PHE A 1 310 ? 52.839 40.853 14.135 1.00 15.89 662 PHE A CA 1
ATOM 2498 C C . PHE A 1 310 ? 52.846 42.347 13.871 1.00 16.62 662 PHE A C 1
ATOM 2499 O O . PHE A 1 310 ? 53.806 42.856 13.319 1.00 17.21 662 PHE A O 1
ATOM 2507 N N . PRO A 1 311 ? 51.774 43.041 14.281 1.00 17.38 663 PRO A N 1
ATOM 2508 C CA . PRO A 1 311 ? 51.569 44.416 13.872 1.00 18.07 663 PRO A CA 1
ATOM 2509 C C . PRO A 1 311 ? 52.576 45.417 14.445 1.00 19.06 663 PRO A C 1
ATOM 2510 O O . PRO A 1 311 ? 52.745 46.498 13.890 1.00 21.40 663 PRO A O 1
ATOM 2514 N N . ASP A 1 312 ? 53.243 45.008 15.498 1.00 19.73 664 ASP A N 1
ATOM 2515 C CA . ASP A 1 312 ? 54.118 45.907 16.243 1.00 19.51 664 ASP A CA 1
ATOM 2516 C C . ASP A 1 312 ? 55.567 45.684 15.942 1.00 18.16 664 ASP A C 1
ATOM 2517 O O . ASP A 1 312 ? 56.427 46.334 16.531 1.00 18.37 664 ASP A O 1
ATOM 2522 N N . LEU A 1 313 ? 55.820 44.821 14.973 1.00 16.94 665 LEU A N 1
ATOM 2523 C CA . LEU A 1 313 ? 57.234 44.531 14.571 1.00 17.45 665 LEU A CA 1
ATOM 2524 C C . LEU A 1 313 ? 57.616 45.291 13.311 1.00 17.15 665 LEU A C 1
ATOM 2525 O O . LEU A 1 313 ? 57.256 44.896 12.207 1.00 17.90 665 LEU A O 1
ATOM 2530 N N . GLU A 1 314 ? 58.344 46.375 13.483 1.00 16.64 666 GLU A N 1
ATOM 2531 C CA . GLU A 1 314 ? 58.753 47.170 12.291 1.00 17.36 666 GLU A CA 1
ATOM 2532 C C . GLU A 1 314 ? 59.955 46.494 11.604 1.00 17.37 666 GLU A C 1
ATOM 2533 O O . GLU A 1 314 ? 60.688 45.654 12.151 1.00 17.27 666 GLU A O 1
ATOM 2539 N N . VAL A 1 315 ? 60.021 46.825 10.318 1.00 17.49 667 VAL A N 1
ATOM 2540 C CA . VAL A 1 315 ? 61.006 46.235 9.399 1.00 16.96 667 VAL A CA 1
ATOM 2541 C C . VAL A 1 315 ? 61.809 47.366 8.768 1.00 16.56 667 VAL A C 1
ATOM 2542 O O . VAL A 1 315 ? 61.265 48.218 8.113 1.00 17.35 667 VAL A O 1
ATOM 2546 N N . LEU A 1 316 ? 63.112 47.335 9.031 1.00 15.61 668 LEU A N 1
ATOM 2547 C CA . LEU A 1 316 ? 64.093 48.315 8.470 1.00 16.47 668 LEU A CA 1
ATOM 2548 C C . LEU A 1 316 ? 65.023 47.656 7.480 1.00 16.99 668 LEU A C 1
ATOM 2549 O O . LEU A 1 316 ? 65.366 46.489 7.603 1.00 16.98 668 LEU A O 1
ATOM 2554 N N . SER A 1 317 ? 65.452 48.454 6.499 1.00 17.09 669 SER A N 1
ATOM 2555 C CA . SER A 1 317 ? 66.459 47.982 5.580 1.00 16.59 669 SER A CA 1
ATOM 2556 C C . SER A 1 317 ? 67.870 48.249 6.120 1.00 16.04 669 SER A C 1
ATOM 2557 O O . SER A 1 317 ? 68.090 49.106 6.963 1.00 16.13 669 SER A O 1
ATOM 2560 N N . PHE A 1 318 ? 68.828 47.507 5.595 1.00 16.22 670 PHE A N 1
ATOM 2561 C CA . PHE A 1 318 ? 70.236 47.680 5.969 1.00 16.28 670 PHE A CA 1
ATOM 2562 C C . PHE A 1 318 ? 70.700 49.124 5.734 1.00 17.02 670 PHE A C 1
ATOM 2563 O O . PHE A 1 318 ? 71.469 49.697 6.513 1.00 18.31 670 PHE A O 1
ATOM 2571 N N . GLY A 1 319 ? 70.238 49.727 4.651 1.00 16.86 671 GLY A N 1
ATOM 2572 C CA . GLY A 1 319 ? 70.575 51.120 4.365 1.00 17.36 671 GLY A CA 1
ATOM 2573 C C . GLY A 1 319 ? 69.996 52.129 5.336 1.00 17.61 671 GLY A C 1
ATOM 2574 O O . GLY A 1 319 ? 70.527 53.206 5.600 1.00 16.69 671 GLY A O 1
ATOM 2575 N N . GLU A 1 320 ? 68.845 51.764 5.853 1.00 16.42 672 GLU A N 1
ATOM 2576 C CA . GLU A 1 320 ? 68.114 52.617 6.779 1.00 18.03 672 GLU A CA 1
ATOM 2577 C C . GLU A 1 320 ? 68.860 52.772 8.082 1.00 18.26 672 GLU A C 1
ATOM 2578 O O . GLU A 1 320 ? 68.724 53.799 8.733 1.00 21.68 672 GLU A O 1
ATOM 2584 N N . ILE A 1 321 ? 69.707 51.802 8.405 1.00 18.04 673 ILE A N 1
ATOM 2585 C CA . ILE A 1 321 ? 70.482 51.829 9.679 1.00 17.46 673 ILE A CA 1
ATOM 2586 C C . ILE A 1 321 ? 71.981 52.127 9.465 1.00 16.63 673 ILE A C 1
ATOM 2587 O O . ILE A 1 321 ? 72.815 51.792 10.296 1.00 16.75 673 ILE A O 1
ATOM 2592 N N . ALA A 1 322 ? 72.289 52.824 8.375 1.00 15.40 674 ALA A N 1
ATOM 2593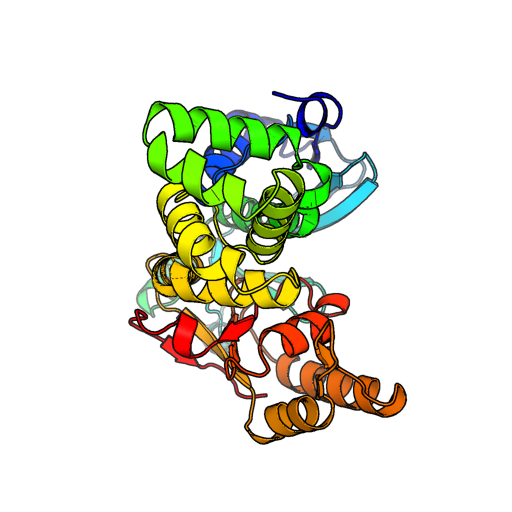 C CA . ALA A 1 322 ? 73.676 53.184 8.035 1.00 15.62 674 ALA A CA 1
ATOM 2594 C C . ALA A 1 322 ? 74.338 54.050 9.099 1.00 16.27 674 ALA A C 1
ATOM 2595 O O . ALA A 1 322 ? 75.544 53.983 9.331 1.00 16.45 674 ALA A O 1
ATOM 2597 N N . ASP A 1 323 ? 73.512 54.822 9.789 1.00 16.52 675 ASP A N 1
ATOM 2598 C CA . ASP A 1 323 ? 74.032 55.789 10.799 1.00 17.82 675 ASP A CA 1
ATOM 2599 C C . ASP A 1 323 ? 73.958 55.217 12.178 1.00 17.23 675 ASP A C 1
ATOM 2600 O O . ASP A 1 323 ? 74.139 55.921 13.174 1.00 17.99 675 ASP A O 1
ATOM 2605 N N . SER A 1 324 ? 73.678 53.930 12.235 1.00 16.95 676 SER A N 1
ATOM 2606 C CA . SER A 1 324 ? 73.568 53.286 13.538 1.00 17.39 676 SER A CA 1
ATOM 2607 C C . SER A 1 324 ? 74.913 53.240 14.220 1.00 17.95 676 SER A C 1
ATOM 2608 O O . SER A 1 324 ? 75.967 53.441 13.649 1.00 17.15 676 SER A O 1
ATOM 2611 N N . LYS A 1 325 ? 74.776 53.008 15.501 1.00 18.44 677 LYS A N 1
ATOM 2612 C CA . LYS A 1 325 ? 75.892 52.927 16.426 1.00 19.13 677 LYS A CA 1
ATOM 2613 C C . LYS A 1 325 ? 75.893 51.499 16.910 1.00 18.76 677 LYS A C 1
ATOM 2614 O O . LYS A 1 325 ? 76.008 50.569 16.121 1.00 19.59 677 LYS A O 1
ATOM 2620 N N . SER A 1 326 ? 75.654 51.326 18.191 1.00 18.38 678 SER A N 1
ATOM 2621 C CA . SER A 1 326 ? 75.557 49.959 18.737 1.00 19.42 678 SER A CA 1
ATOM 2622 C C . SER A 1 326 ? 74.328 49.240 18.196 1.00 20.06 678 SER A C 1
ATOM 2623 O O . SER A 1 326 ? 73.216 49.741 18.263 1.00 20.70 678 SER A O 1
ATOM 2626 N N . VAL A 1 327 ? 74.565 48.067 17.634 1.00 19.82 679 VAL A N 1
ATOM 2627 C CA . VAL A 1 327 ? 73.490 47.175 17.156 1.00 20.56 679 VAL A CA 1
ATOM 2628 C C . VAL A 1 327 ? 73.640 45.806 17.784 1.00 20.48 679 VAL A C 1
ATOM 2629 O O . VAL A 1 327 ? 74.711 45.228 17.842 1.00 21.85 679 VAL A O 1
ATOM 2633 N N . ASN A 1 328 ? 72.546 45.315 18.322 1.00 20.33 680 ASN A N 1
ATOM 2634 C CA . ASN A 1 328 ? 72.522 44.009 18.953 1.00 20.57 680 ASN A CA 1
ATOM 2635 C C . ASN A 1 328 ? 71.546 43.110 18.224 1.00 20.86 680 ASN A C 1
ATOM 2636 O O . ASN A 1 328 ? 70.343 43.224 18.391 1.00 19.21 680 ASN A O 1
ATOM 2641 N N . VAL A 1 329 ? 72.082 42.205 17.420 1.00 20.63 681 VAL A N 1
ATOM 2642 C CA . VAL A 1 329 ? 71.248 41.199 16.735 1.00 21.48 681 VAL A CA 1
ATOM 2643 C C . VAL A 1 329 ? 71.031 40.009 17.657 1.00 21.13 681 VAL A C 1
ATOM 2644 O O . VAL A 1 329 ? 71.955 39.284 17.953 1.00 22.58 681 VAL A O 1
ATOM 2648 N N . ILE A 1 330 ? 69.800 39.871 18.139 1.00 20.84 682 ILE A N 1
ATOM 2649 C CA . ILE A 1 330 ? 69.456 38.832 19.159 1.00 22.31 682 ILE A CA 1
ATOM 2650 C C . ILE A 1 330 ? 69.020 37.482 18.584 1.00 22.59 682 ILE A C 1
ATOM 2651 O O . ILE A 1 330 ? 68.939 36.473 19.276 1.00 23.76 682 ILE A O 1
ATOM 2656 N N . LYS A 1 331 ? 68.821 37.482 17.282 1.00 21.68 683 LYS A N 1
ATOM 2657 C CA . LYS A 1 331 ? 68.237 36.336 16.589 1.00 21.58 683 LYS A CA 1
ATOM 2658 C C . LYS A 1 331 ? 68.194 36.515 15.080 1.00 21.35 683 LYS A C 1
ATOM 2659 O O . LYS A 1 331 ? 68.047 37.621 14.589 1.00 21.03 683 LYS A O 1
ATOM 2665 N N . THR A 1 332 ? 68.300 35.387 14.387 1.00 22.29 684 THR A N 1
ATOM 2666 C CA . THR A 1 332 ? 68.092 35.333 12.909 1.00 23.00 684 THR A CA 1
ATOM 2667 C C . THR A 1 332 ? 66.886 34.472 12.542 1.00 23.89 684 THR A C 1
ATOM 2668 O O . THR A 1 332 ? 66.672 33.405 13.090 1.00 24.14 684 THR A O 1
ATOM 2672 N N . ILE A 1 333 ? 66.067 34.991 11.637 1.00 25.08 685 ILE A N 1
ATOM 2673 C CA . ILE A 1 333 ? 64.903 34.235 11.116 1.00 26.22 685 ILE A CA 1
ATOM 2674 C C . ILE A 1 333 ? 65.281 33.276 9.981 1.00 27.79 685 ILE A C 1
ATOM 2675 O O . ILE A 1 333 ? 65.778 33.698 8.933 1.00 30.35 685 ILE A O 1
#

Radius of gyration: 20.97 Å; Cα contacts (8 Å, |Δi|>4): 518; chains: 1; bounding box: 42×53×60 Å

Solvent-accessible surface area: 16314 Å² total; per-residue (Å²): 103,21,111,42,16,122,105,23,50,2,5,0,13,0,3,156,77,34,71,113,85,5,88,150,23,95,14,17,98,120,4,83,60,69,1,55,96,47,9,10,6,146,2,2,103,13,78,30,117,36,11,169,87,34,88,72,30,8,0,2,0,12,6,70,132,116,152,51,53,86,18,27,0,53,32,92,38,17,2,2,2,36,8,39,97,88,0,78,95,97,66,9,129,22,47,93,44,110,80,71,22,9,41,30,6,2,3,62,106,137,42,0,90,120,0,103,145,103,52,21,67,20,47,67,5,56,69,2,0,44,47,14,0,1,4,4,0,0,70,35,0,93,70,3,2,9,51,92,26,0,96,103,23,2,64,101,7,76,87,134,68,68,111,33,5,133,68,0,75,173,52,9,93,37,95,65,0,1,51,0,0,28,107,0,2,33,25,7,4,26,1,121,45,16,84,54,0,0,75,6,0,23,128,82,1,46,212,40,121,27,27,57,27,1,7,22,64,0,3,42,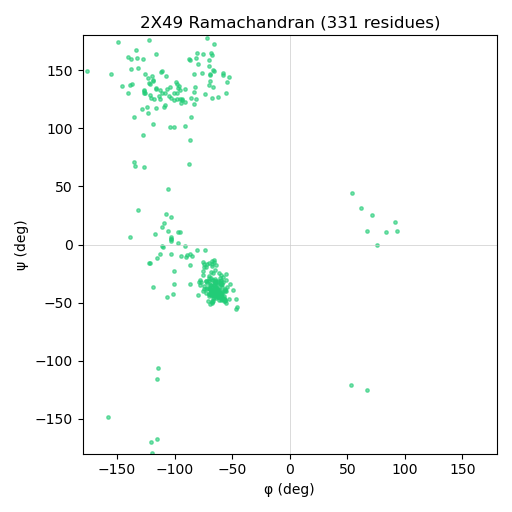56,2,19,136,91,1,2,90,53,34,17,113,87,47,56,4,34,0,0,55,8,21,76,128,6,8,84,64,1,87,189,3,44,153,155,67,132,46,48,22,93,44,60,40,90,108,126,44,27,51,91,11,31,85,66,6,23,122,65,0,86,97,10,40,11,0,9,12,23,2,3,1,2,0,26,91,57,0,3,48,13,3,14,161,37,0,75,72,146,10,45,42,0,5,0,0,3,90,47,6,22,82,71,34,183,65,56,55,67,57,52,67,4

Foldseek 3Di:
DDCLQAVWEKEKAAAPVCVVVCVVVVLQVCLQVVLCVQFVDGHHGYYYDHDPPDDHFKMFIDTNNHTDDIDGFPQQWKWFQQDDPVLVVVVDDWDWDDDQLFIITTDHPVSVVVVVVVPTDIDHRSRVVSLVVSLSCLLVVSSRFFLVRLVVVLVVVCVPVVVLSVLLCVQDPSRLVSLLSSVCSSLVHHCNPVVQLSVQSSVPSNPDPASVVSSLSSLLSCLVRRQCSLQPVHAAEEEEEDPVLQVLQVVQWDDDPHDIDGHDDPVRLVVSQVVVCVQSNPDHRGQLNHEYEDASVRQVVVQVSNCVSRVNHHYDYPSSNPVGDHYHHPYYD

Secondary structure (DSSP, 8-state):
--HHHHT--EEEEE-HHHHHHHHHTTHHHHHHHHHHHHHSSPPPPEEEEEPTT--TTEEEEEETTEEEEEEE--TTSEEETT--THHHHTT---EEEEETTEEEEEE-HHHHHHHHTTT--EEEHHHHHHHHHHHHHHHTGGGT-SHHHHHHHHHHHHTT-HHHHHHHHTTS-HHHHHHHHHHHHTTT-----HHHHHHHHHHHTTT---HHHHHHHHHHHTHHHHHHHHHTTSPEEEEEPPHHHHHHHHHHEEE-SS-EEE---HHHHHHHHHHHHHHHTT--S-GGG-EEEE-TTTHHHHHHHHTTT-TT-EEEETGGGTT---EEEEEE-

Sequence (333 aa):
GSHMTETVPLILLVPKSRREDLEKAQLAERLRSQFFIDYGVRLPEVLLRDGEGLDDNSIVLLINEIRVEQFTVYFDLMRVVNYSDEVVSFGINPTIHQQGSSQYFWVTHEEGEKLRELGYVLRNALDELYHCLAVTLARNVNEYFGIQETKHMLDQLEAKFPDLLKEVLRHATVQRISEVLQRLLSERVSVRNMKLIMEALALWAPREKDVINLVEHIRGAMARYICHKFANGGELRAVMVSAEVEDVIRKGIRQTSGSTFLSLDPEASANLMDLITLKLDDLLIAHKDLVLLTSVDVRRFIKKMIEGRFPDLEVLSFGEIADSKSVNVIKTI

CATH classification: 3.40.30.60 (+3 more: 3.40.5.40, 1.10.8.540, 3.40.50.12790)

B-factor: mean 20.46, std 6.11, range [9.49, 56.82]

Nearest PDB structures (foldseek):
  2x4a-assembly1_A  TM=9.885E-01  e=5.926E-57  Salmonella enterica subsp. enterica serovar Typhimurium str. LT2
  6wa6-assembly1_E  TM=7.596E-01  e=7.766E-27  Chlamydia pneumoniae
  7qij-assembly1_CA  TM=7.123E-01  e=4.405E-27  Yersinia enterocolitica
  7qij-assembly1_DA  TM=7.105E-01  e=7.503E-26  Yersinia enterocolitica
  7amy-assembly1_A  TM=6.913E-01  e=5.696E-18  Vibrio parahaemolyticus

Organism: Salmonella typhimurium (strain LT2 / SGSC1412 / ATCC 700720) (NCBI:txid99287)